Protein AF-C6V3Y5-F1 (afdb_monomer)

Structure (mmCIF, N/CA/C/O backbone):
data_AF-C6V3Y5-F1
#
_entry.id   AF-C6V3Y5-F1
#
loop_
_atom_site.group_PDB
_atom_site.id
_atom_site.type_symbol
_atom_site.label_atom_id
_atom_site.label_alt_id
_atom_site.label_comp_id
_atom_site.label_asym_id
_atom_site.label_entity_id
_atom_site.label_seq_id
_atom_site.pdbx_PDB_ins_code
_atom_site.Cartn_x
_atom_site.Cartn_y
_atom_site.Cartn_z
_atom_site.occupancy
_atom_site.B_iso_or_equiv
_atom_site.auth_seq_id
_atom_site.auth_comp_id
_atom_site.auth_asym_id
_atom_site.auth_atom_id
_atom_site.pdbx_PDB_model_num
ATOM 1 N N . MET A 1 1 ? 39.446 36.672 -35.202 1.00 56.56 1 MET A N 1
ATOM 2 C CA . MET A 1 1 ? 38.962 35.597 -34.307 1.00 56.56 1 MET A CA 1
ATOM 3 C C . MET A 1 1 ? 38.637 36.099 -32.894 1.00 56.56 1 MET A C 1
ATOM 5 O O . MET A 1 1 ? 37.910 35.413 -32.198 1.00 56.56 1 MET A O 1
ATOM 9 N N . GLU A 1 2 ? 39.070 37.302 -32.491 1.00 57.25 2 GLU A N 1
ATOM 10 C CA . GLU A 1 2 ? 38.845 37.851 -31.134 1.00 57.25 2 GLU A CA 1
ATOM 11 C C . GLU A 1 2 ? 37.428 38.398 -30.858 1.00 57.25 2 GLU A C 1
ATOM 13 O O . GLU A 1 2 ? 37.015 38.517 -29.707 1.00 57.25 2 GLU A O 1
ATOM 18 N N . THR A 1 3 ? 36.652 38.749 -31.887 1.00 61.47 3 THR A N 1
ATOM 19 C CA . THR A 1 3 ? 35.341 39.402 -31.704 1.00 61.47 3 THR A CA 1
ATOM 20 C C . THR A 1 3 ? 34.250 38.441 -31.228 1.00 61.47 3 THR A C 1
ATOM 22 O O . THR A 1 3 ? 33.348 38.849 -30.502 1.00 61.47 3 THR A O 1
ATOM 25 N N . ASN A 1 4 ? 34.347 37.158 -31.587 1.00 68.00 4 ASN A N 1
ATOM 26 C CA . ASN A 1 4 ? 33.335 36.156 -31.243 1.00 68.00 4 ASN A CA 1
ATOM 27 C C . ASN A 1 4 ? 33.435 35.720 -29.774 1.00 68.00 4 ASN A C 1
ATOM 29 O O . ASN A 1 4 ? 32.418 35.466 -29.137 1.00 68.00 4 ASN A O 1
ATOM 33 N N . GLU A 1 5 ? 34.639 35.704 -29.203 1.00 73.44 5 GLU A N 1
ATOM 34 C CA . GLU A 1 5 ? 34.879 35.271 -27.821 1.00 73.44 5 GLU A CA 1
ATOM 35 C C . GLU A 1 5 ? 34.266 36.238 -26.794 1.00 73.44 5 GLU A C 1
ATOM 37 O O . GLU A 1 5 ? 33.625 35.819 -25.829 1.00 73.44 5 GLU A O 1
ATOM 42 N N . LYS A 1 6 ? 34.337 37.549 -27.063 1.00 77.50 6 LYS A N 1
ATOM 43 C CA . LYS A 1 6 ? 33.715 38.582 -26.215 1.00 77.50 6 LYS A CA 1
ATOM 44 C C . LYS A 1 6 ? 32.185 38.486 -26.193 1.00 77.50 6 LYS A C 1
ATOM 46 O O . LYS A 1 6 ? 31.574 38.762 -25.163 1.00 77.50 6 LYS A O 1
ATOM 51 N N . ILE A 1 7 ? 31.569 38.060 -27.300 1.00 80.38 7 ILE A N 1
ATOM 52 C CA . ILE A 1 7 ? 30.111 37.893 -27.407 1.00 80.38 7 ILE A CA 1
ATOM 53 C C . ILE A 1 7 ? 29.642 36.697 -26.570 1.00 80.38 7 ILE A C 1
ATOM 55 O O . ILE A 1 7 ? 28.658 36.817 -25.840 1.00 80.38 7 ILE A O 1
ATOM 59 N N . PHE A 1 8 ? 30.364 35.572 -26.604 1.00 82.56 8 PHE A N 1
ATOM 60 C CA . PHE A 1 8 ? 30.023 34.395 -25.795 1.00 82.56 8 PHE A CA 1
ATOM 61 C C . PHE A 1 8 ? 30.132 34.663 -24.291 1.00 82.56 8 PHE A C 1
ATOM 63 O O . PHE A 1 8 ? 29.243 34.270 -23.534 1.00 82.56 8 PHE A O 1
ATOM 70 N N . ILE A 1 9 ? 31.172 35.382 -23.858 1.00 84.94 9 ILE A N 1
ATOM 71 C CA . ILE A 1 9 ? 31.340 35.753 -22.447 1.00 84.94 9 ILE A CA 1
ATOM 72 C C . ILE A 1 9 ? 30.203 36.680 -21.997 1.00 84.94 9 ILE A C 1
ATOM 74 O O . ILE A 1 9 ? 29.598 36.445 -20.951 1.00 84.94 9 ILE A O 1
ATOM 78 N N . ALA A 1 10 ? 29.853 37.687 -22.805 1.00 86.88 10 ALA A N 1
ATOM 79 C CA . ALA A 1 10 ? 28.746 38.588 -22.494 1.00 86.88 10 ALA A CA 1
ATOM 80 C C . ALA A 1 10 ? 27.409 37.836 -22.365 1.00 86.88 10 ALA A C 1
ATOM 82 O O . ALA A 1 10 ? 26.660 38.065 -21.415 1.00 86.88 10 ALA A O 1
ATOM 83 N N . PHE A 1 11 ? 27.133 36.888 -23.266 1.00 90.62 11 PHE A N 1
ATOM 84 C CA . PHE A 1 11 ? 25.906 36.091 -23.224 1.00 90.62 11 PHE A CA 1
ATOM 85 C C . PHE A 1 11 ? 25.852 35.165 -22.000 1.00 90.62 11 PHE A C 1
ATOM 87 O O . PHE A 1 11 ? 24.808 35.045 -21.357 1.00 90.62 11 PHE A O 1
ATOM 94 N N . GLY A 1 12 ? 26.987 34.560 -21.632 1.00 91.50 12 GLY A N 1
ATOM 95 C CA . GLY A 1 12 ? 27.102 33.720 -20.439 1.00 91.50 12 GLY A CA 1
ATOM 96 C C . GLY A 1 12 ? 26.833 34.489 -19.144 1.00 91.50 12 GLY A C 1
ATOM 97 O O . GLY A 1 12 ? 26.084 34.015 -18.291 1.00 91.50 12 GLY A O 1
ATOM 98 N N . VAL A 1 13 ? 27.373 35.706 -19.021 1.00 94.06 13 VAL A N 1
ATOM 99 C CA . VAL A 1 13 ? 27.140 36.570 -17.851 1.00 94.06 13 VAL A CA 1
ATOM 100 C C . VAL A 1 13 ? 25.669 36.981 -17.752 1.00 94.06 13 VAL A C 1
ATOM 102 O O . VAL A 1 13 ? 25.087 36.906 -16.671 1.00 94.06 13 VAL A O 1
ATOM 105 N N . VAL A 1 14 ? 25.036 37.357 -18.867 1.00 95.06 14 VAL A N 1
ATOM 106 C CA . VAL A 1 14 ? 23.610 37.729 -18.883 1.00 95.06 14 VAL A CA 1
ATOM 107 C C . VAL A 1 14 ? 22.721 36.547 -18.491 1.00 95.06 14 VAL A C 1
ATOM 109 O O . VAL A 1 14 ? 21.823 36.704 -17.662 1.00 95.06 14 VAL A O 1
ATOM 112 N N . LEU A 1 15 ? 22.990 35.352 -19.027 1.00 95.38 15 LEU A N 1
ATOM 113 C CA . LEU A 1 15 ? 22.240 34.144 -18.681 1.00 95.38 15 LEU A CA 1
ATOM 114 C C . LEU A 1 15 ? 22.401 33.782 -17.198 1.00 95.38 15 LEU A C 1
ATOM 116 O O . LEU A 1 15 ? 21.419 33.456 -16.531 1.00 95.38 15 LEU A O 1
ATOM 120 N N . PHE A 1 16 ? 23.618 33.889 -16.661 1.00 95.00 16 PHE A N 1
ATOM 121 C CA . PHE A 1 16 ? 23.884 33.637 -15.247 1.00 95.00 16 PHE A CA 1
ATOM 122 C C . PHE A 1 16 ? 23.122 34.611 -14.338 1.00 95.00 16 PHE A C 1
ATOM 124 O O . PHE A 1 16 ? 22.471 34.184 -13.383 1.00 95.00 16 PHE A O 1
ATOM 131 N N . LEU A 1 17 ? 23.122 35.908 -14.661 1.00 96.38 17 LEU A N 1
ATOM 132 C CA . LEU A 1 17 ? 22.372 36.916 -13.904 1.00 96.38 17 LEU A CA 1
ATOM 133 C C . LEU A 1 17 ? 20.856 36.666 -13.946 1.00 96.38 17 LEU A C 1
ATOM 135 O O . LEU A 1 17 ? 20.186 36.816 -12.923 1.00 96.38 17 LEU A O 1
ATOM 139 N N . LEU A 1 18 ? 20.319 36.225 -15.089 1.00 95.94 18 LEU A N 1
ATOM 140 C CA . LEU A 1 18 ? 18.914 35.823 -15.221 1.00 95.94 18 LEU A CA 1
ATOM 141 C C . LEU A 1 18 ? 18.564 34.631 -14.322 1.00 95.94 18 LEU A C 1
ATOM 143 O O . LEU A 1 18 ? 17.529 34.652 -13.655 1.00 95.94 18 LEU A O 1
ATOM 147 N N . LEU A 1 19 ? 19.430 33.616 -14.256 1.00 94.94 19 LEU A N 1
ATOM 148 C CA . LEU A 1 19 ? 19.225 32.453 -13.387 1.00 94.94 19 LEU A CA 1
ATOM 149 C C . LEU A 1 19 ? 19.267 32.831 -11.901 1.00 94.94 19 LEU A C 1
ATOM 151 O O . LEU A 1 19 ? 18.430 32.364 -11.128 1.00 94.94 19 LEU A O 1
ATOM 155 N N . VAL A 1 20 ? 20.182 33.719 -11.502 1.00 95.50 20 VAL A N 1
ATOM 156 C CA . VAL A 1 20 ? 20.253 34.232 -10.123 1.00 95.50 20 VAL A CA 1
ATOM 157 C C . VAL A 1 20 ? 18.997 35.034 -9.770 1.00 95.50 20 VAL A C 1
ATOM 159 O O . VAL A 1 20 ? 18.424 34.839 -8.696 1.00 95.50 20 VAL A O 1
ATOM 162 N N . ALA A 1 21 ? 18.518 35.890 -10.678 1.00 94.75 21 ALA A N 1
ATOM 163 C CA . ALA A 1 21 ? 17.283 36.645 -10.479 1.00 94.75 21 ALA A CA 1
ATOM 164 C C . ALA A 1 21 ? 16.058 35.721 -10.350 1.00 94.75 21 ALA A C 1
ATOM 166 O O . ALA A 1 21 ? 15.226 35.919 -9.461 1.00 94.75 21 ALA A O 1
ATOM 167 N N . LEU A 1 22 ? 15.975 34.674 -11.180 1.00 94.81 22 LEU A N 1
ATOM 168 C CA . LEU A 1 22 ? 14.915 33.668 -11.110 1.00 94.81 22 LEU A CA 1
ATOM 169 C C . LEU A 1 22 ? 14.952 32.901 -9.780 1.00 94.81 22 LEU A C 1
ATOM 171 O O . LEU A 1 22 ? 13.917 32.746 -9.132 1.00 94.81 22 LEU A O 1
ATOM 175 N N . ALA A 1 23 ? 16.136 32.476 -9.333 1.00 92.38 23 ALA A N 1
ATOM 176 C CA . ALA A 1 23 ? 16.306 31.796 -8.051 1.00 92.38 23 ALA A CA 1
ATOM 177 C C . ALA A 1 23 ? 15.882 32.688 -6.871 1.00 92.38 23 ALA A C 1
ATOM 179 O O . ALA A 1 23 ? 15.167 32.236 -5.976 1.00 92.38 23 ALA A O 1
ATOM 180 N N . ALA A 1 24 ? 16.245 33.975 -6.894 1.00 94.38 24 ALA A N 1
ATOM 181 C CA . ALA A 1 24 ? 15.828 34.940 -5.879 1.00 94.38 24 ALA A CA 1
ATOM 182 C C . ALA A 1 24 ? 14.304 35.171 -5.874 1.00 94.38 24 ALA A C 1
ATOM 184 O O . ALA A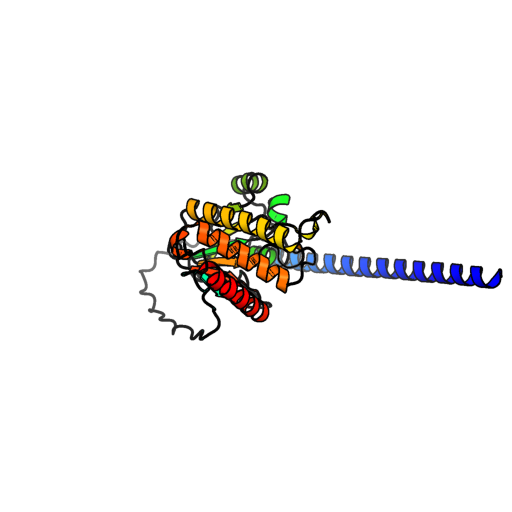 1 24 ? 13.697 35.287 -4.805 1.00 94.38 24 ALA A O 1
ATOM 185 N N . ALA A 1 25 ? 13.669 35.204 -7.051 1.00 93.12 25 ALA A N 1
ATOM 186 C CA . ALA A 1 25 ? 12.218 35.322 -7.178 1.00 93.12 25 ALA A CA 1
ATOM 187 C C . ALA A 1 25 ? 11.492 34.081 -6.631 1.00 93.12 25 ALA A C 1
ATOM 189 O O . ALA A 1 25 ? 10.549 34.217 -5.848 1.00 93.12 25 ALA A O 1
ATOM 190 N N . LEU A 1 26 ? 11.968 32.878 -6.968 1.00 91.56 26 LEU A N 1
ATOM 191 C CA . LEU A 1 26 ? 11.432 31.619 -6.443 1.00 91.56 26 LEU A CA 1
ATOM 192 C C . LEU A 1 26 ? 11.598 31.528 -4.923 1.00 91.56 26 LEU A C 1
ATOM 194 O O . LEU A 1 26 ? 10.649 31.179 -4.224 1.00 91.56 26 LEU A O 1
ATOM 198 N N . TYR A 1 27 ? 12.757 31.926 -4.394 1.00 93.62 27 TYR A N 1
ATOM 199 C CA . TYR A 1 27 ? 12.987 31.990 -2.951 1.00 93.62 27 TYR A CA 1
ATOM 200 C C . TYR A 1 27 ? 12.002 32.939 -2.252 1.00 93.62 27 TYR A C 1
ATOM 202 O O . TYR A 1 27 ? 11.414 32.577 -1.230 1.00 93.62 27 TYR A O 1
ATOM 210 N N . LYS A 1 28 ? 11.753 34.130 -2.818 1.00 90.56 28 LYS A N 1
ATOM 211 C CA . LYS A 1 28 ? 10.739 35.059 -2.291 1.00 90.56 28 LYS A CA 1
ATOM 212 C C . LYS A 1 28 ? 9.332 34.458 -2.321 1.00 90.56 28 LYS A C 1
ATOM 214 O O . LYS A 1 28 ? 8.620 34.584 -1.328 1.00 90.56 28 LYS A O 1
ATOM 219 N N . LEU A 1 29 ? 8.940 33.787 -3.405 1.00 89.25 29 LEU A N 1
ATOM 220 C CA . LEU A 1 29 ? 7.628 33.136 -3.509 1.00 89.25 29 LEU A CA 1
ATOM 221 C C . LEU A 1 29 ? 7.458 32.014 -2.476 1.00 89.25 29 LEU A C 1
ATOM 223 O O . LEU A 1 29 ? 6.419 31.944 -1.818 1.00 89.25 29 LEU A O 1
ATOM 227 N N . CYS A 1 30 ? 8.484 31.184 -2.276 1.00 89.75 30 CYS A N 1
ATOM 228 C CA . CYS A 1 30 ? 8.481 30.153 -1.238 1.00 89.75 30 CYS A CA 1
ATOM 229 C C . CYS A 1 30 ? 8.379 30.761 0.168 1.00 89.75 30 CYS A C 1
ATOM 231 O O . CYS A 1 30 ? 7.599 30.280 0.987 1.00 89.75 30 CYS A O 1
ATOM 233 N N . LYS A 1 31 ? 9.099 31.859 0.436 1.00 90.62 31 LYS A N 1
ATOM 234 C CA . LYS A 1 31 ? 9.037 32.565 1.725 1.00 90.62 31 LYS A CA 1
ATOM 235 C C . LYS A 1 31 ? 7.654 33.168 1.996 1.00 90.62 31 LYS A C 1
ATOM 237 O O . LYS A 1 31 ? 7.176 33.084 3.122 1.00 90.62 31 LYS A O 1
ATOM 242 N N . ILE A 1 32 ? 7.003 33.745 0.983 1.00 89.75 32 ILE A N 1
ATOM 243 C CA . ILE A 1 32 ? 5.638 34.285 1.109 1.00 89.75 32 ILE A CA 1
ATOM 244 C C . ILE A 1 32 ? 4.640 33.158 1.403 1.00 89.75 32 ILE A C 1
ATOM 246 O O . ILE A 1 32 ? 3.807 33.307 2.292 1.00 89.75 32 ILE A O 1
ATOM 250 N N . ARG A 1 33 ? 4.753 32.010 0.720 1.00 84.38 33 ARG A N 1
ATOM 251 C CA . ARG A 1 33 ? 3.889 30.847 0.990 1.00 84.38 33 ARG A CA 1
ATOM 252 C C . ARG A 1 33 ? 4.055 30.307 2.409 1.00 84.38 33 ARG A C 1
ATOM 254 O O . ARG A 1 33 ? 3.052 30.071 3.070 1.00 84.38 33 ARG A O 1
ATOM 261 N N . ALA A 1 34 ? 5.291 30.189 2.891 1.00 80.81 34 ALA A N 1
ATOM 262 C CA . ALA A 1 34 ? 5.560 29.730 4.253 1.00 80.81 34 ALA A CA 1
ATOM 263 C C . ALA A 1 34 ? 4.987 30.677 5.327 1.00 80.81 34 ALA A C 1
ATOM 265 O O . ALA A 1 34 ? 4.564 30.224 6.387 1.00 80.81 34 ALA A O 1
ATOM 266 N N . LEU A 1 35 ? 4.948 31.989 5.061 1.00 83.19 35 LEU A N 1
ATOM 267 C CA . LEU A 1 35 ? 4.338 32.966 5.969 1.00 83.19 35 LEU A CA 1
ATOM 268 C C . LEU A 1 35 ? 2.804 32.893 5.959 1.00 83.19 35 LEU A C 1
ATOM 270 O O . LEU A 1 35 ? 2.203 32.900 7.029 1.00 83.19 35 LEU A O 1
ATOM 274 N N . ALA A 1 36 ? 2.181 32.746 4.786 1.00 79.25 36 ALA A N 1
ATOM 275 C CA . ALA A 1 36 ? 0.727 32.596 4.671 1.00 79.25 36 ALA A CA 1
ATOM 276 C C . ALA A 1 36 ? 0.211 31.308 5.345 1.00 79.25 36 ALA A C 1
ATOM 278 O O . ALA A 1 36 ? -0.858 31.299 5.951 1.00 79.25 36 ALA A O 1
ATOM 279 N N . GLU A 1 37 ? 0.983 30.221 5.275 1.00 76.56 37 GLU A N 1
ATOM 280 C CA . GLU A 1 37 ? 0.654 28.958 5.945 1.00 76.56 37 GLU A CA 1
ATOM 281 C C . GLU A 1 37 ? 0.752 29.076 7.476 1.00 76.56 37 GLU A C 1
ATOM 283 O O . GLU A 1 37 ? -0.065 28.502 8.196 1.00 76.56 37 GLU A O 1
ATOM 288 N N . LYS A 1 38 ? 1.687 29.893 7.980 1.00 76.19 38 LYS A N 1
ATOM 289 C CA . LYS A 1 38 ? 1.819 30.173 9.415 1.00 76.19 38 LYS A CA 1
ATOM 290 C C . LYS A 1 38 ? 0.652 31.007 9.962 1.00 76.19 38 LYS A C 1
ATOM 292 O O . LYS A 1 38 ? 0.144 30.687 11.031 1.00 76.19 38 LYS A O 1
ATOM 297 N N . GLU A 1 39 ? 0.189 32.021 9.227 1.00 75.06 39 GLU A N 1
ATOM 298 C CA . GLU A 1 39 ? -0.969 32.840 9.635 1.00 75.06 39 GLU A CA 1
ATOM 299 C C . GLU A 1 39 ? -2.280 32.034 9.681 1.00 75.06 39 GLU A C 1
ATOM 301 O O . GLU A 1 39 ? -3.088 32.218 10.592 1.00 75.06 39 GLU A O 1
ATOM 306 N N . LEU A 1 40 ? -2.472 31.091 8.750 1.00 68.12 40 LEU A N 1
ATOM 307 C CA . LEU A 1 40 ? -3.608 30.160 8.777 1.00 68.12 40 LEU A CA 1
ATOM 308 C C . LEU A 1 40 ? -3.566 29.220 9.992 1.00 68.12 40 LEU A C 1
ATOM 310 O O . LEU A 1 40 ? -4.613 28.914 10.569 1.00 68.12 40 LEU A O 1
ATOM 314 N N . LEU A 1 41 ? -2.372 28.780 10.402 1.00 61.81 41 LEU A N 1
ATOM 315 C CA . LEU A 1 41 ? -2.211 27.948 11.594 1.00 61.81 41 LEU A CA 1
ATOM 316 C C . LEU A 1 41 ? -2.546 28.725 12.874 1.00 61.81 41 LEU A C 1
ATOM 318 O O . LEU A 1 41 ? -3.313 28.223 13.696 1.00 61.81 41 LEU A O 1
ATOM 322 N N . ASP A 1 42 ? -2.051 29.956 13.016 1.00 61.84 42 ASP A N 1
ATOM 323 C CA . ASP A 1 42 ? -2.297 30.781 14.206 1.00 61.84 42 ASP A CA 1
ATOM 324 C C . ASP A 1 42 ? -3.790 31.153 14.355 1.00 61.84 42 ASP A C 1
ATOM 326 O O . ASP A 1 42 ? -4.322 31.119 15.467 1.00 61.84 42 ASP A O 1
ATOM 330 N N . GLN A 1 43 ? -4.520 31.379 13.251 1.00 56.44 43 GLN A N 1
ATOM 331 C CA . GLN A 1 43 ? -5.980 31.575 13.295 1.00 56.44 43 GLN A CA 1
ATOM 332 C C . GLN A 1 43 ? -6.748 30.316 13.730 1.00 56.44 43 GLN A C 1
ATOM 334 O O . GLN A 1 43 ? -7.745 30.417 14.445 1.00 56.44 43 GLN A O 1
ATOM 339 N N . SER A 1 44 ? -6.286 29.120 13.350 1.00 52.59 44 SER A N 1
ATOM 340 C CA . SER A 1 44 ? -6.936 27.860 13.743 1.00 52.59 44 SER A CA 1
ATOM 341 C C . SER A 1 44 ? -6.749 27.513 15.228 1.00 52.59 44 SER A C 1
ATOM 343 O O . SER A 1 44 ? -7.624 26.896 15.835 1.00 52.59 44 SER A O 1
ATOM 345 N N . VAL A 1 45 ? -5.647 27.965 15.839 1.00 49.78 45 VAL A N 1
ATOM 346 C CA . VAL A 1 45 ? -5.342 27.744 17.263 1.00 49.78 45 VAL A CA 1
ATOM 347 C C . VAL A 1 45 ? -6.165 28.665 18.171 1.00 49.78 45 VAL A C 1
ATOM 349 O O . VAL A 1 45 ? -6.475 28.294 19.303 1.00 49.78 45 VAL A O 1
ATOM 352 N N . GLN A 1 46 ? -6.576 29.838 17.683 1.00 43.91 46 GLN A N 1
ATOM 353 C CA . GLN A 1 46 ? -7.339 30.803 18.478 1.00 43.91 46 GLN A CA 1
ATOM 354 C C . GLN A 1 46 ? -8.841 30.471 18.557 1.00 43.91 46 GLN A C 1
ATOM 356 O O . GLN A 1 46 ? -9.468 30.748 19.573 1.00 43.91 46 GLN A O 1
ATOM 361 N N . VAL A 1 47 ? -9.405 29.782 17.557 1.00 47.56 47 VAL A N 1
ATOM 362 C CA . VAL A 1 47 ? -10.818 29.336 17.563 1.00 47.56 47 VAL A CA 1
ATOM 363 C C . VAL A 1 47 ? -11.050 28.119 18.478 1.00 47.56 47 VAL A C 1
ATOM 365 O O . VAL A 1 47 ? -12.169 27.872 18.913 1.00 47.56 47 VAL A O 1
ATOM 368 N N . GLY A 1 48 ? -9.998 27.373 18.831 1.00 42.84 48 GLY A N 1
ATOM 369 C CA . GLY A 1 48 ? -10.094 26.186 19.691 1.00 42.84 48 GLY A CA 1
ATOM 370 C C . GLY A 1 48 ? -9.971 26.438 21.199 1.00 42.84 48 GLY A C 1
ATOM 371 O O . GLY A 1 48 ? -10.007 25.473 21.959 1.00 42.84 48 GLY A O 1
ATOM 372 N N . ARG A 1 49 ? -9.775 27.688 21.648 1.00 39.81 49 ARG A N 1
ATOM 373 C CA . ARG A 1 49 ? -9.413 27.991 23.049 1.00 39.81 49 ARG A CA 1
ATOM 374 C C . ARG A 1 49 ? -10.539 28.582 23.911 1.00 39.81 49 ARG A C 1
ATOM 376 O O . ARG A 1 49 ? -10.368 28.621 25.123 1.00 39.81 49 ARG A O 1
ATOM 383 N N . ASP A 1 50 ? -11.689 28.918 23.322 1.00 40.31 50 ASP A N 1
ATOM 384 C CA . ASP A 1 50 ? -12.836 29.520 24.034 1.00 40.31 50 ASP A CA 1
ATOM 385 C C . ASP A 1 50 ? -14.017 28.553 24.278 1.00 40.31 50 ASP A C 1
ATOM 387 O O . ASP A 1 50 ? -15.103 28.974 24.668 1.00 40.31 50 ASP A O 1
ATOM 391 N N . GLN A 1 51 ? -13.835 27.241 24.093 1.00 45.25 51 GLN A N 1
ATOM 392 C CA . GLN A 1 51 ? -14.833 26.230 24.480 1.00 45.25 51 GLN A CA 1
ATOM 393 C C . GLN A 1 51 ? -14.193 25.101 25.286 1.00 45.25 51 GLN A C 1
ATOM 395 O O . GLN A 1 51 ? -14.042 23.971 24.824 1.00 45.25 51 GLN A O 1
ATOM 400 N N . ALA A 1 52 ? -13.806 25.423 26.515 1.00 44.06 52 ALA A N 1
ATOM 401 C CA . ALA A 1 52 ? -13.486 24.436 27.532 1.00 44.06 52 ALA A CA 1
ATOM 402 C C . ALA A 1 52 ? -13.962 24.948 28.894 1.00 44.06 52 ALA A C 1
ATOM 404 O O . ALA A 1 52 ? -13.162 25.437 29.678 1.00 44.06 52 ALA A O 1
ATOM 405 N N . ASP A 1 53 ? -15.268 24.859 29.139 1.00 42.88 53 ASP A N 1
ATOM 406 C CA . ASP A 1 53 ? -15.819 24.660 30.480 1.00 42.88 53 ASP A CA 1
ATOM 407 C C . ASP A 1 53 ? -17.284 24.220 30.372 1.00 42.88 53 ASP A C 1
ATOM 409 O O . ASP A 1 53 ? -18.130 24.963 29.893 1.00 42.88 53 ASP A O 1
ATOM 413 N N . GLU A 1 54 ? -17.533 22.958 30.731 1.00 38.28 54 GLU A N 1
ATOM 414 C CA . GLU A 1 54 ? -18.655 22.471 31.550 1.00 38.28 54 GLU A CA 1
ATOM 415 C C . GLU A 1 54 ? -18.762 20.948 31.395 1.00 38.28 54 GLU A C 1
ATOM 417 O O . GLU A 1 54 ? -19.253 20.400 30.405 1.00 38.28 54 GLU A O 1
ATOM 422 N N . ALA A 1 55 ? -18.278 20.237 32.413 1.00 42.56 55 ALA A N 1
ATOM 423 C CA . ALA A 1 55 ? -18.521 18.816 32.584 1.00 42.56 55 ALA A CA 1
ATOM 424 C C . ALA A 1 55 ? -19.968 18.608 33.056 1.00 42.56 55 ALA A C 1
ATOM 426 O O . ALA A 1 55 ? -20.246 18.566 34.252 1.00 42.56 55 ALA A O 1
ATOM 427 N N . VAL A 1 56 ? -20.893 18.461 32.108 1.00 39.03 56 VAL A N 1
ATOM 428 C CA . VAL A 1 56 ? -22.252 17.990 32.391 1.00 39.03 56 VAL A CA 1
ATOM 429 C C . VAL A 1 56 ? -22.238 16.461 32.414 1.00 39.03 56 VAL A C 1
ATOM 431 O O . VAL A 1 56 ? -22.063 15.806 31.385 1.00 39.03 56 VAL A O 1
ATOM 434 N N . GLN A 1 57 ? -22.417 15.880 33.603 1.00 39.78 57 GLN A N 1
ATOM 435 C CA . GLN A 1 57 ? -22.855 14.492 33.751 1.00 39.78 57 GLN A CA 1
ATOM 436 C C . GLN A 1 57 ? -24.242 14.364 33.115 1.00 39.78 57 GLN A C 1
ATOM 438 O O . GLN A 1 57 ? -25.220 14.895 33.634 1.00 39.78 57 GLN A O 1
ATOM 443 N N . VAL A 1 58 ? -24.315 13.683 31.973 1.00 37.25 58 VAL A N 1
ATOM 444 C CA . VAL A 1 58 ? -25.580 13.333 31.324 1.00 37.25 58 VAL A CA 1
ATOM 445 C C . VAL A 1 58 ? -25.961 11.926 31.761 1.00 37.25 58 VAL A C 1
ATOM 447 O O . VAL A 1 58 ? -25.228 10.967 31.510 1.00 37.25 58 VAL A O 1
ATOM 450 N N . ASP A 1 59 ? -27.113 11.832 32.422 1.00 35.12 59 ASP A N 1
ATOM 451 C CA . ASP A 1 59 ? -27.774 10.583 32.774 1.00 35.12 59 ASP A CA 1
ATOM 452 C C . ASP A 1 59 ? -27.922 9.660 31.557 1.00 35.12 59 ASP A C 1
ATOM 454 O O . ASP A 1 59 ? -28.266 10.078 30.447 1.00 35.12 59 ASP A O 1
ATOM 458 N N . LEU A 1 60 ? -27.665 8.371 31.785 1.00 39.44 60 LEU A N 1
ATOM 459 C CA . LEU A 1 60 ? -27.812 7.303 30.802 1.00 39.44 60 LEU A CA 1
ATOM 460 C C . LEU A 1 60 ? -29.266 7.232 30.313 1.00 39.44 60 LEU A C 1
ATOM 462 O O . LEU A 1 60 ? -30.131 6.649 30.966 1.00 39.44 60 LEU A O 1
ATOM 466 N N . LEU A 1 61 ? -29.520 7.797 29.132 1.00 40.34 61 LEU A N 1
ATOM 467 C CA . LEU A 1 61 ? -30.777 7.612 28.415 1.00 40.34 61 LEU A CA 1
ATOM 468 C C . LEU A 1 61 ? -31.010 6.117 28.111 1.00 40.34 61 LEU A C 1
ATOM 470 O O . LEU A 1 61 ? -30.052 5.380 27.837 1.00 40.34 61 LEU A O 1
ATOM 474 N N . PRO A 1 62 ? -32.273 5.648 28.118 1.00 45.97 62 PRO A N 1
ATOM 475 C CA . PRO A 1 62 ? -32.603 4.260 27.816 1.00 45.97 62 PRO A CA 1
ATOM 476 C C . PRO A 1 62 ? -32.129 3.898 26.408 1.00 45.97 62 PRO A C 1
ATOM 478 O O . PRO A 1 62 ? -32.153 4.747 25.517 1.00 45.97 62 PRO A O 1
ATOM 481 N N . LYS A 1 63 ? -31.747 2.629 26.198 1.00 48.22 63 LYS A N 1
ATOM 482 C CA . LYS A 1 63 ? -31.419 2.059 24.880 1.00 48.22 63 LYS A CA 1
ATOM 483 C C . LYS A 1 63 ? -32.536 2.368 23.878 1.00 48.22 63 LYS A C 1
ATOM 485 O O . LYS A 1 63 ? -33.493 1.607 23.754 1.00 48.22 63 LYS A O 1
ATOM 490 N N . ALA A 1 64 ? -32.394 3.470 23.151 1.00 43.16 64 ALA A N 1
ATOM 491 C CA . ALA A 1 64 ? -33.192 3.742 21.978 1.00 43.16 64 ALA A CA 1
A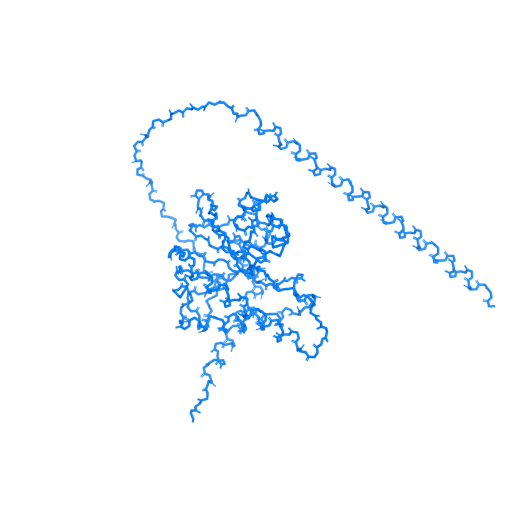TOM 492 C C . ALA A 1 64 ? -32.887 2.621 20.982 1.00 43.16 64 ALA A C 1
ATOM 494 O O . ALA A 1 64 ? -31.731 2.385 20.622 1.00 43.16 64 ALA A O 1
ATOM 495 N N . GLN A 1 65 ? -33.924 1.887 20.588 1.00 47.53 65 GLN A N 1
ATOM 496 C CA . GLN A 1 65 ? -33.865 1.028 19.418 1.00 47.53 65 GLN A CA 1
ATOM 497 C C . GLN A 1 65 ? -33.517 1.937 18.243 1.00 47.53 65 GLN A C 1
ATOM 499 O O . GLN A 1 65 ? -34.344 2.720 17.782 1.00 47.53 65 GLN A O 1
ATOM 504 N N . PHE A 1 66 ? -32.253 1.895 17.825 1.00 40.88 66 PHE A N 1
ATOM 505 C CA . PHE A 1 66 ? -31.815 2.589 16.629 1.00 40.88 66 PHE A CA 1
ATOM 506 C C . PHE A 1 66 ? -32.703 2.116 15.474 1.00 40.88 66 PHE A C 1
ATOM 508 O O . PHE A 1 66 ? -32.876 0.901 15.320 1.00 40.88 66 PHE A O 1
ATOM 515 N N . PRO A 1 67 ? -33.285 3.027 14.673 1.00 38.16 67 PRO A N 1
ATOM 516 C CA . PRO A 1 67 ? -33.994 2.616 13.476 1.00 38.16 67 PRO A CA 1
ATOM 517 C C . PRO A 1 67 ? -33.037 1.769 12.644 1.00 38.16 67 PRO A C 1
ATOM 519 O O . PRO A 1 67 ? -31.876 2.136 12.439 1.00 38.16 67 PRO A O 1
ATOM 522 N N . HIS A 1 68 ? -33.513 0.599 12.228 1.00 38.34 68 HIS A N 1
ATOM 523 C CA . HIS A 1 68 ? -32.761 -0.332 11.406 1.00 38.34 68 HIS A CA 1
ATOM 524 C C . HIS A 1 68 ? -32.527 0.350 10.051 1.00 38.34 68 HIS A C 1
ATOM 526 O O . HIS A 1 68 ? -33.348 0.266 9.144 1.00 38.34 68 HIS A O 1
ATOM 532 N N . PHE A 1 69 ? -31.433 1.102 9.937 1.00 38.38 69 PHE A N 1
ATOM 533 C CA . PHE A 1 69 ? -30.984 1.687 8.682 1.00 38.38 69 PHE A CA 1
ATOM 534 C C . PHE A 1 69 ? -30.481 0.527 7.817 1.00 38.38 69 PHE A C 1
ATOM 536 O O . PHE A 1 69 ? -29.301 0.178 7.829 1.00 38.38 69 PHE A O 1
ATOM 543 N N . GLN A 1 70 ? -31.394 -0.130 7.102 1.00 39.28 70 GLN A N 1
ATOM 544 C CA . GLN A 1 70 ? -31.019 -0.883 5.916 1.00 39.28 70 GLN A CA 1
ATOM 545 C C . GLN A 1 70 ? -30.642 0.156 4.870 1.00 39.28 70 GLN A C 1
ATOM 547 O O . GLN A 1 70 ? -31.490 0.696 4.168 1.00 39.28 70 GLN A O 1
ATOM 552 N N . LEU A 1 71 ? -29.349 0.478 4.821 1.00 38.25 71 LEU A N 1
ATOM 553 C CA . LEU A 1 71 ? -28.766 1.045 3.619 1.00 38.25 71 LEU A CA 1
ATOM 554 C C . LEU A 1 71 ? -29.150 0.098 2.484 1.00 38.25 71 LEU A C 1
ATOM 556 O O . LEU A 1 71 ? -28.769 -1.077 2.508 1.00 38.25 71 LEU A O 1
ATOM 560 N N . GLU A 1 72 ? -29.929 0.599 1.525 1.00 39.59 72 GLU A N 1
ATOM 561 C CA . GLU A 1 72 ? -30.003 -0.011 0.205 1.00 39.59 72 GLU A CA 1
ATOM 562 C C . GLU A 1 72 ? -28.568 -0.362 -0.182 1.00 39.59 72 GLU A C 1
ATOM 564 O O . GLU A 1 72 ? -27.674 0.488 -0.090 1.00 39.59 72 GLU A O 1
ATOM 569 N N . LYS A 1 73 ? -28.323 -1.645 -0.486 1.00 37.28 73 LYS A N 1
ATOM 570 C CA . LYS A 1 73 ? -27.007 -2.107 -0.929 1.00 37.28 73 LYS A CA 1
ATOM 571 C C . LYS A 1 73 ? -26.538 -1.101 -1.977 1.00 37.28 73 LYS A C 1
ATOM 573 O O . LYS A 1 73 ? -27.245 -0.962 -2.976 1.00 37.28 73 LYS A O 1
ATOM 578 N N . PRO A 1 74 ? -25.415 -0.390 -1.779 1.00 36.94 74 PRO A N 1
ATOM 579 C CA . PRO A 1 74 ? -24.926 0.479 -2.827 1.00 36.94 74 PRO A CA 1
ATOM 580 C C . PRO A 1 74 ? -24.728 -0.415 -4.050 1.00 36.94 74 PRO A C 1
ATOM 582 O O . PRO A 1 74 ? -23.942 -1.364 -3.998 1.00 36.94 74 PRO A O 1
ATOM 585 N N . GLN A 1 75 ? -25.495 -0.168 -5.113 1.00 37.53 75 GLN A N 1
ATOM 586 C CA . GLN A 1 75 ? -25.262 -0.747 -6.431 1.00 37.53 75 GLN A CA 1
ATOM 587 C C . GLN A 1 75 ? -23.918 -0.203 -6.934 1.00 37.53 75 GLN A C 1
ATOM 589 O O . GLN A 1 75 ? -23.846 0.717 -7.739 1.00 37.53 75 GLN A O 1
ATOM 594 N N . LEU A 1 76 ? -22.818 -0.742 -6.407 1.00 42.56 76 LEU A N 1
ATOM 595 C CA . LEU A 1 76 ? -21.477 -0.607 -6.962 1.00 42.56 76 LEU A CA 1
ATOM 596 C C . LEU A 1 76 ? -21.283 -1.759 -7.947 1.00 42.56 76 LEU A C 1
ATOM 598 O O . LEU A 1 76 ? -20.474 -2.662 -7.740 1.00 42.56 76 LEU A O 1
ATOM 602 N N . GLU A 1 77 ? -22.094 -1.764 -9.001 1.00 41.91 77 GLU A N 1
ATOM 603 C CA . GLU A 1 77 ? -21.966 -2.731 -10.082 1.00 41.91 77 GLU A CA 1
ATOM 604 C C . GLU A 1 77 ? -20.651 -2.455 -10.848 1.00 41.91 77 GLU A C 1
ATOM 606 O O . GLU A 1 77 ? -20.394 -1.343 -11.309 1.00 41.91 77 GLU A O 1
ATOM 611 N N . LEU A 1 78 ? -19.791 -3.480 -10.953 1.00 50.44 78 LEU A N 1
ATOM 612 C CA . LEU A 1 78 ? -18.661 -3.603 -11.900 1.00 50.44 78 LEU A CA 1
ATOM 613 C C . LEU A 1 78 ? -17.399 -2.731 -11.709 1.00 50.44 78 LEU A C 1
ATOM 615 O O . LEU A 1 78 ? -16.616 -2.593 -12.651 1.00 50.44 78 LEU A O 1
ATOM 619 N N . ARG A 1 79 ? -17.127 -2.171 -10.521 1.00 70.38 79 ARG A N 1
ATOM 620 C CA . ARG A 1 79 ? -15.847 -1.457 -10.283 1.00 70.38 79 ARG A CA 1
ATOM 621 C C . ARG A 1 79 ? -14.720 -2.311 -9.719 1.00 70.38 79 ARG A C 1
ATOM 623 O O . ARG A 1 79 ? -13.570 -2.017 -10.014 1.00 70.38 79 ARG A O 1
ATOM 630 N N . ASN A 1 80 ? -15.018 -3.352 -8.951 1.00 89.44 80 ASN A N 1
ATOM 631 C CA . ASN A 1 80 ? -13.993 -4.182 -8.316 1.00 89.44 80 ASN A CA 1
ATOM 632 C C . ASN A 1 80 ? -13.681 -5.396 -9.190 1.00 89.44 80 ASN A C 1
ATOM 634 O O . ASN A 1 80 ? -14.601 -6.051 -9.677 1.00 89.44 80 ASN A O 1
ATOM 638 N N . ILE A 1 81 ? -12.396 -5.702 -9.372 1.00 93.62 81 ILE A N 1
ATOM 639 C CA . ILE A 1 81 ? -11.956 -6.838 -10.189 1.00 93.62 81 ILE A CA 1
ATOM 640 C C . ILE A 1 81 ? -11.402 -7.916 -9.251 1.00 93.62 81 ILE A C 1
ATOM 642 O O . ILE A 1 81 ? -10.386 -7.664 -8.597 1.00 93.62 81 ILE A O 1
ATOM 646 N N . PRO A 1 82 ? -12.043 -9.093 -9.136 1.00 93.88 82 PRO A N 1
ATOM 647 C CA . PRO A 1 82 ? -11.476 -10.203 -8.380 1.00 93.88 82 PRO A CA 1
ATOM 648 C C . PRO A 1 82 ? -10.200 -10.705 -9.056 1.00 93.88 82 PRO A C 1
ATOM 650 O O . PRO A 1 82 ? -10.094 -10.704 -10.283 1.00 93.88 82 PRO A O 1
ATOM 653 N N . ILE A 1 83 ? -9.230 -11.151 -8.261 1.00 91.94 83 ILE A N 1
ATOM 654 C CA . ILE A 1 83 ? -7.968 -11.654 -8.805 1.00 91.94 83 ILE A CA 1
ATOM 655 C C . ILE A 1 83 ? -8.083 -13.152 -9.061 1.00 91.94 83 ILE A C 1
ATOM 657 O O . ILE A 1 83 ? -8.334 -13.942 -8.149 1.00 91.94 83 ILE A O 1
ATOM 661 N N . ALA A 1 84 ? -7.863 -13.554 -10.312 1.00 86.69 84 ALA A N 1
ATOM 662 C CA . ALA A 1 84 ? -7.880 -14.956 -10.698 1.00 86.69 84 ALA A CA 1
ATOM 663 C C . ALA A 1 84 ? -6.889 -15.775 -9.849 1.00 86.69 84 ALA A C 1
ATOM 665 O O . ALA A 1 84 ? -5.696 -15.477 -9.787 1.00 86.69 84 ALA A O 1
ATOM 666 N N . GLY A 1 85 ? -7.392 -16.825 -9.194 1.00 86.12 85 GLY A N 1
ATOM 667 C CA . GLY A 1 85 ? -6.588 -17.727 -8.366 1.00 86.12 85 GLY A CA 1
ATOM 668 C C . GLY A 1 85 ? -6.208 -17.199 -6.977 1.00 86.12 85 GLY A C 1
ATOM 669 O O . GLY A 1 85 ? -5.459 -17.889 -6.291 1.00 86.12 85 GLY A O 1
ATOM 670 N N . LEU A 1 86 ? -6.701 -16.025 -6.563 1.00 91.81 86 LEU A N 1
ATOM 671 C CA . LEU A 1 86 ? -6.512 -15.461 -5.221 1.00 91.81 86 LEU A CA 1
ATOM 672 C C . LEU A 1 86 ? -7.862 -15.005 -4.649 1.00 91.81 86 LEU A C 1
ATOM 674 O O . LEU A 1 86 ? -8.217 -13.826 -4.697 1.00 91.81 86 LEU A O 1
ATOM 678 N N . GLU A 1 87 ? -8.627 -15.952 -4.108 1.00 94.50 87 GLU A N 1
ATOM 679 C CA . GLU A 1 87 ? -9.918 -15.672 -3.476 1.00 94.50 87 GLU A CA 1
ATOM 680 C C . GLU A 1 87 ? -9.760 -14.742 -2.265 1.00 94.50 87 GLU A C 1
ATOM 682 O O . GLU A 1 87 ? -8.708 -14.688 -1.624 1.00 94.50 87 GLU A O 1
ATOM 687 N N . GLY A 1 88 ? -10.804 -13.969 -1.963 1.00 94.69 88 GLY A N 1
ATOM 688 C CA . GLY A 1 88 ? -10.767 -12.966 -0.894 1.00 94.69 88 GLY A CA 1
ATOM 689 C C . GLY A 1 88 ? -9.903 -11.735 -1.206 1.00 94.69 88 GLY A C 1
ATOM 690 O O . GLY A 1 88 ? -9.763 -10.868 -0.344 1.00 94.69 88 GLY A O 1
ATOM 691 N N . CYS A 1 89 ? -9.341 -11.634 -2.418 1.00 97.06 89 CYS A N 1
ATOM 692 C CA . CYS A 1 89 ? -8.567 -10.486 -2.884 1.00 97.06 89 CYS A CA 1
ATOM 693 C C . CYS A 1 89 ? -9.236 -9.799 -4.078 1.00 97.06 89 CYS A C 1
ATOM 695 O O . CYS A 1 89 ? -9.603 -10.454 -5.058 1.00 97.06 89 CYS A O 1
ATOM 697 N N . ILE A 1 90 ? -9.331 -8.473 -4.032 1.00 97.00 90 ILE A N 1
ATOM 698 C CA . ILE A 1 90 ? -9.891 -7.664 -5.117 1.00 97.00 90 ILE A CA 1
ATOM 699 C C . ILE A 1 90 ? -8.990 -6.474 -5.452 1.00 97.00 90 ILE A C 1
ATOM 701 O O . ILE A 1 90 ? -8.366 -5.871 -4.578 1.00 97.00 90 ILE A O 1
ATOM 705 N N . LEU A 1 91 ? -8.951 -6.108 -6.730 1.00 96.75 91 LEU A N 1
ATOM 706 C CA . LEU A 1 91 ? -8.385 -4.849 -7.204 1.00 96.75 91 LEU A CA 1
ATOM 707 C C . LEU A 1 91 ? -9.471 -3.779 -7.177 1.00 96.75 91 LEU A C 1
ATOM 709 O O . LEU A 1 91 ? -10.556 -3.990 -7.731 1.00 96.75 91 LEU A O 1
ATOM 713 N N . VAL A 1 92 ? -9.164 -2.621 -6.602 1.00 95.44 92 VAL A N 1
ATOM 714 C CA . VAL A 1 92 ? -10.104 -1.502 -6.480 1.00 95.44 92 VAL A CA 1
ATOM 715 C C . VAL A 1 92 ? -9.493 -0.224 -7.071 1.00 95.44 92 VAL A C 1
ATOM 717 O O . VAL A 1 92 ? -8.286 -0.007 -6.925 1.00 95.44 92 VAL A O 1
ATOM 720 N N . PRO A 1 93 ? -10.264 0.623 -7.781 1.00 93.56 93 PRO A N 1
ATOM 721 C CA . PRO A 1 93 ? -9.727 1.845 -8.380 1.00 93.56 93 PRO A CA 1
ATOM 722 C C . PRO A 1 93 ? -9.377 2.919 -7.337 1.00 93.56 93 PRO A C 1
ATOM 724 O O . PRO A 1 93 ? -8.621 3.841 -7.641 1.00 93.56 93 PRO A O 1
ATOM 727 N N . GLU A 1 94 ? -9.909 2.827 -6.122 1.00 93.69 94 GLU A N 1
ATOM 728 C CA . GLU A 1 94 ? -9.671 3.772 -5.038 1.00 93.69 94 GLU A CA 1
ATOM 729 C C . GLU A 1 94 ? -8.228 3.722 -4.499 1.00 93.69 94 GLU A C 1
ATOM 731 O O . GLU A 1 94 ? -7.471 2.770 -4.709 1.00 93.69 94 GLU A O 1
ATOM 736 N N . GLY A 1 95 ? -7.836 4.782 -3.788 1.00 92.88 95 GLY A N 1
ATOM 737 C CA . GLY A 1 95 ? -6.610 4.820 -2.989 1.00 92.88 95 GLY A CA 1
ATOM 738 C C . GLY A 1 95 ? -6.788 4.218 -1.590 1.00 92.88 95 GLY A C 1
ATOM 739 O O . GLY A 1 95 ? -7.867 3.745 -1.234 1.00 92.88 95 GLY A O 1
ATOM 740 N N . ILE A 1 96 ? -5.753 4.302 -0.739 1.00 92.88 96 ILE A N 1
ATOM 741 C CA . ILE A 1 96 ? -5.810 3.749 0.634 1.00 92.88 96 ILE A CA 1
ATOM 742 C C . ILE A 1 96 ? -6.935 4.327 1.499 1.00 92.88 96 ILE A C 1
ATOM 744 O O . ILE A 1 96 ? -7.384 3.672 2.435 1.00 92.88 96 ILE A O 1
ATOM 748 N N . LEU A 1 97 ? -7.421 5.527 1.176 1.00 93.81 97 LEU A N 1
ATOM 749 C CA . LEU A 1 97 ? -8.546 6.174 1.854 1.00 93.81 97 LEU A CA 1
ATOM 750 C C . LEU A 1 97 ? -9.921 5.623 1.425 1.00 93.81 97 LEU A C 1
ATOM 752 O O . LEU A 1 97 ? -10.947 6.077 1.925 1.00 93.81 97 LEU A O 1
ATOM 756 N N . GLY A 1 98 ? -9.969 4.656 0.504 1.00 90.44 98 GLY A N 1
ATOM 757 C CA . GLY A 1 98 ? -11.223 4.106 -0.017 1.00 90.44 98 GLY A CA 1
ATOM 758 C C . GLY A 1 98 ? -12.005 5.091 -0.889 1.00 90.44 98 GLY A C 1
ATOM 759 O O . GLY A 1 98 ? -13.215 4.949 -1.035 1.00 90.44 98 GLY A O 1
ATOM 760 N N . VAL A 1 99 ? -11.325 6.099 -1.439 1.00 89.88 99 VAL A N 1
ATOM 761 C CA . VAL A 1 99 ? -11.890 7.081 -2.371 1.00 89.88 99 VAL A CA 1
ATOM 762 C C . VAL A 1 99 ? -11.031 7.201 -3.625 1.00 89.88 99 VAL A C 1
ATOM 764 O O . VAL A 1 99 ? -9.841 6.867 -3.616 1.00 89.88 99 VAL A O 1
ATOM 767 N N . GLU A 1 100 ? -11.633 7.682 -4.710 1.00 86.38 100 GLU A N 1
ATOM 768 C CA . GLU A 1 100 ? -10.917 7.988 -5.948 1.00 86.38 100 GLU A CA 1
ATOM 769 C C . GLU A 1 100 ? -9.887 9.120 -5.755 1.00 86.38 100 GLU A C 1
ATOM 771 O O . GLU A 1 100 ? -10.056 9.980 -4.880 1.00 86.38 100 GLU A O 1
ATOM 776 N N . PRO A 1 101 ? -8.821 9.160 -6.580 1.00 78.88 101 PRO A N 1
ATOM 777 C CA . PRO A 1 101 ? -7.853 10.251 -6.557 1.00 78.88 101 PRO A CA 1
ATOM 778 C C . PRO A 1 101 ? -8.521 11.632 -6.660 1.00 78.88 101 PRO A C 1
ATOM 780 O O . PRO A 1 101 ? -9.315 11.886 -7.560 1.00 78.88 101 PRO A O 1
ATOM 783 N N . GLY A 1 102 ? -8.173 12.539 -5.742 1.00 78.69 102 GLY A N 1
ATOM 784 C CA . GLY A 1 102 ? -8.698 13.911 -5.697 1.00 78.69 102 GLY A CA 1
ATOM 785 C C . GLY A 1 102 ? -9.895 14.118 -4.762 1.00 78.69 102 GLY A C 1
ATOM 786 O O . GLY A 1 102 ? -10.188 15.259 -4.404 1.00 78.69 102 GLY A O 1
ATOM 787 N N . VAL A 1 103 ? -10.541 13.046 -4.296 1.00 84.81 103 VAL A N 1
ATOM 788 C CA . VAL A 1 103 ? -11.601 13.129 -3.281 1.00 84.81 103 VAL A CA 1
ATOM 789 C C . VAL A 1 103 ? -10.979 13.247 -1.886 1.00 84.81 103 VAL A C 1
ATOM 791 O O . VAL A 1 103 ? -10.011 12.561 -1.558 1.00 84.81 103 VAL A O 1
ATOM 794 N N . LYS A 1 104 ? -11.521 14.145 -1.055 1.00 84.56 104 LYS A N 1
ATOM 795 C CA . LYS A 1 104 ? -11.031 14.377 0.311 1.00 84.56 104 LYS A CA 1
ATOM 796 C C . LYS A 1 104 ? -11.719 13.458 1.320 1.00 84.56 104 LYS A C 1
ATOM 798 O O . LYS A 1 104 ? -12.930 13.268 1.265 1.00 84.56 104 LYS A O 1
ATOM 803 N N . GLY A 1 105 ? -10.943 13.016 2.308 1.00 85.88 105 GLY A N 1
ATOM 804 C CA . GLY A 1 105 ? -11.422 12.240 3.452 1.00 85.88 105 GLY A CA 1
ATOM 805 C C . GLY A 1 105 ? -11.561 10.739 3.167 1.00 85.88 105 GLY A C 1
ATOM 806 O O . GLY A 1 105 ? -11.633 10.329 2.009 1.00 85.88 105 GLY A O 1
ATOM 807 N N . PRO A 1 106 ? -11.563 9.903 4.218 1.00 91.19 106 PRO A N 1
ATOM 808 C CA . PRO A 1 106 ? -11.725 8.468 4.060 1.00 91.19 106 PRO A CA 1
ATOM 809 C C . PRO A 1 106 ? -13.195 8.082 3.866 1.00 91.19 106 PRO A C 1
ATOM 811 O O . PRO A 1 106 ? -14.076 8.601 4.550 1.00 91.19 106 PRO A O 1
ATOM 814 N N . ASN A 1 107 ? -13.449 7.093 3.010 1.00 92.12 107 ASN A N 1
ATOM 815 C CA . ASN A 1 107 ? -14.756 6.441 2.858 1.00 92.12 107 ASN A CA 1
ATOM 816 C C . ASN A 1 107 ? -14.744 5.020 3.453 1.00 92.12 107 ASN A C 1
ATOM 818 O O . ASN A 1 107 ? -15.303 4.067 2.911 1.00 92.12 107 ASN A O 1
ATOM 822 N N . TRP A 1 108 ? -14.038 4.862 4.570 1.00 93.81 108 TRP A N 1
ATOM 823 C CA . TRP A 1 108 ? -13.957 3.604 5.304 1.00 93.81 108 TRP A CA 1
ATOM 824 C C . TRP A 1 108 ? -15.215 3.336 6.129 1.00 93.81 108 TRP A C 1
ATOM 826 O O . TRP A 1 108 ? -15.854 4.261 6.636 1.00 93.81 108 TRP A O 1
ATOM 836 N N . GLN A 1 109 ? -15.519 2.053 6.324 1.00 92.69 109 GLN A N 1
ATOM 837 C CA . GLN A 1 109 ? -16.580 1.583 7.212 1.00 92.69 109 GLN A CA 1
ATOM 838 C C . GLN A 1 109 ? -16.128 0.320 7.955 1.00 92.69 109 GLN A C 1
ATOM 840 O O . GLN A 1 109 ? -15.553 -0.585 7.349 1.00 92.69 109 GLN A O 1
ATOM 845 N N . GLY A 1 110 ? -16.418 0.246 9.256 1.00 94.81 110 GLY A N 1
ATOM 846 C CA . GLY A 1 110 ? -16.061 -0.902 10.097 1.00 94.81 110 GLY A CA 1
ATOM 847 C C . GLY A 1 110 ? -14.562 -0.994 10.407 1.00 94.81 110 GLY A C 1
ATOM 848 O O . GLY A 1 110 ? -13.888 0.029 10.541 1.00 94.81 110 GLY A O 1
ATOM 849 N N . ASN A 1 111 ? -14.051 -2.218 10.557 1.00 97.19 111 ASN A N 1
ATOM 850 C CA . ASN A 1 111 ? -12.644 -2.480 10.861 1.00 97.19 111 ASN A CA 1
ATOM 851 C C . ASN A 1 111 ? -11.798 -2.452 9.580 1.00 97.19 111 ASN A C 1
ATOM 853 O O . ASN A 1 111 ? -12.044 -3.208 8.638 1.00 97.19 111 ASN A O 1
ATOM 857 N N . VAL A 1 112 ? -10.791 -1.580 9.543 1.00 97.50 112 VAL A N 1
ATOM 858 C CA . VAL A 1 112 ? -9.907 -1.382 8.391 1.00 97.50 112 VAL A CA 1
ATOM 859 C C . VAL A 1 112 ? -8.450 -1.469 8.824 1.00 97.50 112 VAL A C 1
ATOM 861 O O . VAL A 1 112 ? -8.036 -0.900 9.832 1.00 97.50 112 VAL A O 1
ATOM 864 N N . ILE A 1 113 ? -7.648 -2.175 8.041 1.00 98.25 113 ILE A N 1
ATOM 865 C CA . ILE A 1 113 ? -6.207 -2.289 8.226 1.00 98.25 113 ILE A CA 1
ATOM 866 C C . ILE A 1 113 ? -5.549 -1.629 7.026 1.00 98.25 113 ILE A C 1
ATOM 868 O O . ILE A 1 113 ? -5.687 -2.114 5.908 1.00 98.25 113 ILE A O 1
ATOM 872 N N . VAL A 1 114 ? -4.854 -0.517 7.230 1.00 97.88 114 VAL A N 1
ATOM 873 C CA . VAL A 1 114 ? -4.188 0.198 6.136 1.00 97.88 114 VAL A CA 1
ATOM 874 C C . VAL A 1 114 ? -2.718 -0.181 6.119 1.00 97.88 114 VAL A C 1
ATOM 876 O O . VAL A 1 114 ? -2.013 0.051 7.099 1.00 97.88 114 VAL A O 1
ATOM 879 N N . VAL A 1 115 ? -2.257 -0.748 5.007 1.00 97.75 115 VAL A N 1
ATOM 880 C CA . VAL A 1 115 ? -0.832 -0.984 4.764 1.00 97.75 115 VAL A CA 1
ATOM 881 C C . VAL A 1 115 ? -0.237 0.307 4.218 1.00 9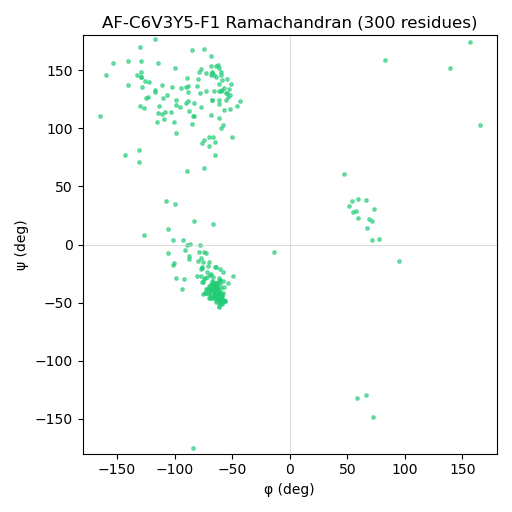7.75 115 VAL A C 1
ATOM 883 O O . VAL A 1 115 ? -0.566 0.736 3.117 1.00 97.75 115 VAL A O 1
ATOM 886 N N . ASP A 1 116 ? 0.599 0.963 5.006 1.00 96.25 116 ASP A N 1
ATOM 887 C CA . ASP A 1 116 ? 1.154 2.273 4.698 1.00 96.25 116 ASP A CA 1
ATOM 888 C C . ASP A 1 116 ? 2.612 2.162 4.218 1.00 96.25 116 ASP A C 1
ATOM 890 O O . ASP A 1 116 ? 3.479 1.795 5.011 1.00 96.25 116 ASP A O 1
ATOM 894 N N . PRO A 1 117 ? 2.919 2.502 2.952 1.00 91.56 117 PRO A N 1
ATOM 895 C CA . PRO A 1 117 ? 4.264 2.412 2.391 1.00 91.56 117 PRO A CA 1
ATOM 896 C C . PRO A 1 117 ? 5.148 3.629 2.708 1.00 91.56 117 PRO A C 1
ATOM 898 O O . PRO A 1 117 ? 6.105 3.897 1.978 1.00 91.56 117 PRO A O 1
ATOM 901 N N . GLY A 1 118 ? 4.820 4.414 3.737 1.00 84.00 118 GLY A N 1
ATOM 902 C CA . GLY A 1 118 ? 5.509 5.664 4.040 1.00 84.00 118 GLY A CA 1
ATOM 903 C C . GLY A 1 118 ? 6.940 5.435 4.522 1.00 84.00 118 GLY A C 1
ATOM 904 O O . GLY A 1 118 ? 7.147 4.964 5.631 1.00 84.00 118 GLY A O 1
ATOM 905 N N . GLY A 1 119 ? 7.947 5.823 3.736 1.00 84.25 119 GLY A N 1
ATOM 906 C CA . GLY A 1 119 ? 9.356 5.667 4.133 1.00 84.25 119 GLY A CA 1
ATOM 907 C C . GLY A 1 119 ? 9.822 6.655 5.214 1.00 84.25 119 GLY A C 1
ATOM 908 O O . GLY A 1 119 ? 10.696 6.337 6.017 1.00 84.25 119 GLY A O 1
ATOM 909 N N . SER A 1 120 ? 9.231 7.852 5.280 1.00 90.12 120 SER A N 1
ATOM 910 C CA . SER A 1 120 ? 9.634 8.913 6.221 1.00 90.12 120 SER A CA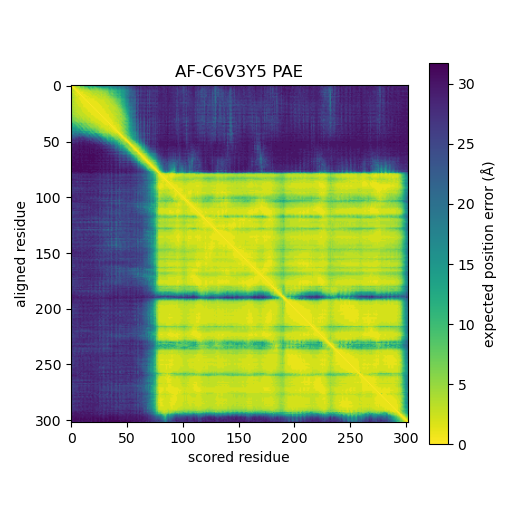 1
ATOM 911 C C . SER A 1 120 ? 9.424 8.539 7.688 1.00 90.12 120 SER A C 1
ATOM 913 O O . SER A 1 120 ? 10.216 8.955 8.536 1.00 90.12 120 SER A O 1
ATOM 915 N N . ILE A 1 121 ? 8.397 7.745 8.007 1.00 94.38 121 ILE A N 1
ATOM 916 C CA . ILE A 1 121 ? 8.111 7.337 9.390 1.00 94.38 121 ILE A CA 1
ATOM 917 C C . ILE A 1 121 ? 9.206 6.431 9.969 1.00 94.38 121 ILE A C 1
ATOM 919 O O . ILE A 1 121 ? 9.510 6.548 11.151 1.00 94.38 121 ILE A O 1
ATOM 923 N N . PHE A 1 122 ? 9.862 5.611 9.138 1.00 94.00 122 PHE A N 1
ATOM 924 C CA . PHE A 1 122 ? 10.986 4.753 9.542 1.00 94.00 122 PHE A CA 1
ATOM 925 C C . PHE A 1 122 ? 12.252 5.553 9.878 1.00 94.00 122 PHE A C 1
ATOM 927 O O . PHE A 1 122 ? 13.085 5.101 10.653 1.00 94.00 122 PHE A O 1
ATOM 934 N N . GLN A 1 123 ? 12.403 6.749 9.305 1.00 92.19 123 GLN A N 1
ATOM 935 C CA . GLN A 1 123 ? 13.570 7.610 9.530 1.00 92.19 123 GLN A CA 1
ATOM 936 C C . GLN A 1 123 ? 13.336 8.619 10.652 1.00 92.19 123 GLN A C 1
ATOM 938 O O . GLN A 1 123 ? 14.244 8.940 11.411 1.00 92.19 123 GLN A O 1
ATOM 943 N N . THR A 1 124 ? 12.121 9.162 10.726 1.00 94.81 124 THR A N 1
ATOM 944 C CA . THR A 1 124 ? 11.803 10.279 11.622 1.00 94.81 124 THR A CA 1
ATOM 945 C C . THR A 1 124 ? 11.081 9.846 12.887 1.00 94.81 124 THR A C 1
ATOM 947 O O . THR A 1 124 ? 11.013 10.631 13.828 1.00 94.81 124 THR A O 1
ATOM 950 N N . CYS A 1 125 ? 10.505 8.638 12.911 1.00 95.75 125 CYS A N 1
ATOM 951 C CA . CYS A 1 125 ? 9.588 8.184 13.958 1.00 95.75 125 CYS A CA 1
ATOM 952 C C . CYS A 1 125 ? 8.442 9.184 14.210 1.00 95.75 125 CYS A C 1
ATOM 954 O O . CYS A 1 125 ? 7.959 9.348 15.332 1.00 95.75 125 CYS A O 1
ATOM 956 N N . ARG A 1 126 ? 8.001 9.873 13.151 1.00 96.69 126 ARG A N 1
ATOM 957 C CA . ARG A 1 126 ? 6.877 10.814 13.153 1.00 96.69 126 ARG A CA 1
ATOM 958 C C . ARG A 1 126 ? 5.926 10.472 12.018 1.00 96.69 126 ARG A C 1
ATOM 960 O O . ARG A 1 126 ? 6.365 10.046 10.951 1.00 96.69 126 ARG A O 1
ATOM 967 N N . TYR A 1 127 ? 4.637 10.724 12.217 1.00 96.44 127 TYR A N 1
ATOM 968 C CA . TYR A 1 127 ? 3.612 10.592 11.178 1.00 96.44 127 TYR A CA 1
ATOM 969 C C . TYR A 1 127 ? 3.709 11.748 10.174 1.00 96.44 127 TYR A C 1
ATOM 971 O O . TYR A 1 127 ? 2.838 12.611 10.075 1.00 96.44 127 TYR A O 1
ATOM 979 N N . THR A 1 128 ? 4.814 11.785 9.442 1.00 93.62 128 THR A N 1
ATOM 980 C CA . THR A 1 128 ? 5.111 12.761 8.397 1.00 93.62 128 THR A CA 1
ATOM 981 C C . THR A 1 128 ? 5.172 12.055 7.054 1.00 93.62 128 THR A C 1
ATOM 983 O O . THR A 1 128 ? 5.420 10.852 6.977 1.00 93.62 128 THR A O 1
ATOM 986 N N . GLY A 1 129 ? 4.955 12.794 5.973 1.00 88.69 129 GLY A N 1
ATOM 987 C CA . GLY A 1 129 ? 5.036 12.259 4.621 1.00 88.69 129 GLY A CA 1
ATOM 988 C C . GLY A 1 129 ? 4.219 13.084 3.643 1.00 88.69 129 GLY A C 1
ATOM 989 O O . GLY A 1 129 ? 3.496 14.001 4.024 1.00 88.69 129 GLY A O 1
ATOM 990 N N . SER A 1 130 ? 4.329 12.738 2.369 1.00 87.50 130 SER A N 1
ATOM 991 C CA . SER A 1 130 ? 3.535 13.315 1.288 1.00 87.50 130 SER A CA 1
ATOM 992 C C . SER A 1 130 ? 2.673 12.236 0.628 1.00 87.50 130 SER A C 1
ATOM 994 O O . SER A 1 130 ? 2.716 11.062 1.007 1.00 87.50 130 SER A O 1
ATOM 996 N N . GLY A 1 131 ? 1.845 12.636 -0.340 1.00 88.44 131 GLY A N 1
ATOM 997 C CA . GLY A 1 131 ? 1.017 11.709 -1.109 1.00 88.44 131 GLY A CA 1
ATOM 998 C C . GLY A 1 131 ? 0.068 10.891 -0.228 1.00 88.44 131 GLY A C 1
ATOM 999 O O . GLY A 1 131 ? -0.629 11.443 0.624 1.00 88.44 131 GLY A O 1
ATOM 1000 N N . ALA A 1 132 ? 0.043 9.573 -0.445 1.00 89.50 132 ALA A N 1
ATOM 1001 C CA . ALA A 1 132 ? -0.872 8.659 0.233 1.00 89.50 132 ALA A CA 1
ATOM 1002 C C . ALA A 1 132 ? -0.671 8.634 1.759 1.00 89.50 132 ALA A C 1
ATOM 1004 O O . ALA A 1 132 ? -1.635 8.831 2.493 1.00 89.50 132 ALA A O 1
ATOM 1005 N N . SER A 1 133 ? 0.565 8.463 2.240 1.00 92.44 133 SER A N 1
ATOM 1006 C CA . SER A 1 133 ? 0.867 8.401 3.679 1.00 92.44 133 SER A CA 1
ATOM 1007 C C . SER A 1 133 ? 0.521 9.705 4.395 1.00 92.44 133 SER A C 1
ATOM 1009 O O . SER A 1 133 ? -0.120 9.683 5.441 1.00 92.44 133 SER A O 1
ATOM 1011 N N . GLY A 1 134 ? 0.861 10.854 3.797 1.00 93.12 134 GLY A N 1
ATOM 1012 C CA . GLY A 1 134 ? 0.470 12.159 4.338 1.00 93.12 134 GLY A CA 1
ATOM 1013 C C . GLY A 1 134 ? -1.052 12.294 4.456 1.00 93.12 134 GLY A C 1
ATOM 1014 O O . GLY A 1 134 ? -1.561 12.631 5.522 1.00 93.12 134 GLY A O 1
ATOM 1015 N N . ALA A 1 135 ? -1.786 11.932 3.398 1.00 92.69 135 ALA A N 1
ATOM 1016 C CA . ALA A 1 135 ? -3.247 11.963 3.397 1.00 92.69 135 ALA A CA 1
ATOM 1017 C C . ALA A 1 135 ? -3.869 11.002 4.430 1.00 92.69 135 ALA A C 1
ATOM 1019 O O . ALA A 1 135 ? -4.842 11.369 5.088 1.00 92.69 135 ALA A O 1
ATOM 1020 N N . LEU A 1 136 ? -3.297 9.806 4.615 1.00 95.56 136 LEU A N 1
ATOM 1021 C CA . LEU A 1 136 ? -3.671 8.861 5.674 1.00 95.56 136 LEU A CA 1
ATOM 1022 C C . LEU A 1 136 ? -3.505 9.481 7.062 1.00 95.56 136 LEU A C 1
ATOM 1024 O O . LEU A 1 136 ? -4.442 9.462 7.859 1.00 95.56 136 LEU A O 1
ATOM 1028 N N . TYR A 1 137 ? -2.336 10.050 7.348 1.00 97.00 137 TYR A N 1
ATOM 1029 C CA . TYR A 1 137 ? -2.042 10.632 8.656 1.00 97.00 137 TYR A CA 1
ATOM 1030 C C . TYR A 1 137 ? -2.915 11.846 8.962 1.00 97.00 137 TYR A C 1
ATOM 1032 O O . TYR A 1 137 ? -3.374 11.997 10.095 1.00 97.00 137 TYR A O 1
ATOM 1040 N N . SER A 1 138 ? -3.211 12.674 7.957 1.00 95.50 138 SER A N 1
ATOM 1041 C CA . SER A 1 138 ? -4.190 13.754 8.094 1.00 95.50 138 SER A CA 1
ATOM 1042 C C . SER A 1 138 ? -5.595 13.206 8.355 1.00 95.50 138 SER A C 1
ATOM 1044 O O . SER A 1 138 ? -6.275 13.690 9.256 1.00 95.50 138 SER A O 1
ATOM 1046 N N . ALA A 1 139 ? -6.023 12.169 7.627 1.00 95.19 139 ALA A N 1
ATOM 1047 C CA . ALA A 1 139 ? -7.357 11.579 7.761 1.00 95.19 139 ALA A CA 1
ATOM 1048 C C . ALA A 1 139 ? -7.618 10.960 9.144 1.00 95.19 139 ALA A C 1
ATOM 1050 O O . ALA A 1 139 ? -8.743 11.023 9.638 1.00 95.19 139 ALA A O 1
ATOM 1051 N N . ILE A 1 140 ? -6.595 10.381 9.778 1.00 96.19 140 ILE A N 1
ATOM 1052 C CA . ILE A 1 140 ? -6.696 9.809 11.132 1.00 96.19 140 ILE A CA 1
ATOM 1053 C C . ILE A 1 140 ? -6.302 10.802 12.242 1.00 96.19 140 ILE A C 1
ATOM 1055 O O . ILE A 1 140 ? -6.279 10.421 13.412 1.00 96.19 140 ILE A O 1
ATOM 1059 N N . GLY A 1 141 ? -6.005 12.061 11.894 1.00 96.25 141 GLY A N 1
ATOM 1060 C CA . GLY A 1 141 ? -5.756 13.143 12.851 1.00 96.25 141 GLY A CA 1
ATOM 1061 C C . GLY A 1 141 ? -4.420 13.059 13.591 1.00 96.25 141 GLY A C 1
ATOM 1062 O O . GLY A 1 141 ? -4.341 13.468 14.746 1.00 96.25 141 GLY A O 1
ATOM 1063 N N . VAL A 1 142 ? -3.379 12.502 12.964 1.00 97.06 142 VAL A N 1
ATOM 1064 C CA . VAL A 1 142 ? -2.047 12.339 13.583 1.00 97.06 142 VAL A CA 1
ATOM 1065 C C . VAL A 1 142 ? -0.898 12.910 12.764 1.00 97.06 142 VAL A C 1
ATOM 1067 O O . VAL A 1 142 ? 0.257 12.696 13.122 1.00 97.06 142 VAL A O 1
ATOM 1070 N N . PHE A 1 143 ? -1.182 13.629 11.680 1.00 96.88 143 PHE A N 1
ATOM 1071 C CA . PHE A 1 143 ? -0.148 14.255 10.858 1.00 96.88 143 PHE A CA 1
ATOM 1072 C C . PHE A 1 143 ? 0.799 15.129 11.696 1.00 96.88 143 PHE A C 1
ATOM 1074 O O . PHE A 1 143 ? 0.354 15.892 12.549 1.00 96.88 143 PHE A O 1
ATOM 1081 N N . ASP A 1 144 ? 2.101 14.976 11.456 1.00 95.50 144 ASP A N 1
ATOM 1082 C CA . ASP A 1 144 ? 3.202 15.620 12.185 1.00 95.50 144 ASP A CA 1
ATOM 1083 C C . ASP A 1 144 ? 3.193 15.400 13.711 1.00 95.50 144 ASP A C 1
ATOM 1085 O O . ASP A 1 144 ? 3.720 16.187 14.495 1.00 95.50 144 ASP A O 1
ATOM 1089 N N . THR A 1 145 ? 2.634 14.281 14.170 1.00 97.31 145 THR A N 1
ATOM 1090 C CA . THR A 1 145 ? 2.772 13.855 15.569 1.00 97.31 145 THR A CA 1
ATOM 1091 C C . THR A 1 145 ? 3.861 12.784 15.706 1.00 97.31 145 THR A C 1
ATOM 1093 O O . THR A 1 145 ? 4.145 12.056 14.746 1.00 97.31 145 THR A O 1
ATOM 1096 N N . PRO A 1 146 ? 4.526 12.675 16.870 1.00 96.56 146 PRO A N 1
ATOM 1097 C CA . PRO A 1 146 ? 5.474 11.597 17.119 1.00 96.56 146 PRO A CA 1
ATOM 1098 C C . PRO A 1 146 ? 4.766 10.244 17.228 1.00 96.56 146 PRO A C 1
ATOM 1100 O O . PRO A 1 146 ? 3.651 10.124 17.746 1.00 96.56 146 PRO A O 1
ATOM 1103 N N . VAL A 1 147 ? 5.449 9.202 16.768 1.00 95.44 147 VAL A N 1
ATOM 1104 C CA . VAL A 1 147 ? 5.052 7.817 17.009 1.00 95.44 147 VAL A CA 1
ATOM 1105 C C . VAL A 1 147 ? 5.341 7.471 18.476 1.00 95.44 147 VAL A C 1
ATOM 1107 O O . VAL A 1 147 ? 6.279 7.995 19.072 1.00 95.44 147 VAL A O 1
ATOM 1110 N N . ASN A 1 148 ? 4.526 6.605 19.090 1.00 94.12 148 ASN A N 1
ATOM 1111 C CA . ASN A 1 148 ? 4.806 6.157 20.457 1.00 94.12 148 ASN A CA 1
ATOM 1112 C C . ASN A 1 148 ? 6.143 5.394 20.522 1.00 94.12 148 ASN A C 1
ATOM 1114 O O . ASN A 1 148 ? 6.571 4.800 19.534 1.00 94.12 148 ASN A O 1
ATOM 1118 N N . GLN A 1 149 ? 6.785 5.385 21.691 1.00 94.25 149 GLN A N 1
ATOM 1119 C CA . GLN A 1 149 ? 8.144 4.859 21.832 1.00 94.25 149 GLN A CA 1
ATOM 1120 C C . GLN A 1 149 ? 8.280 3.383 21.417 1.00 94.25 149 GLN A C 1
ATOM 1122 O O . GLN A 1 149 ? 9.185 3.053 20.662 1.00 94.25 149 GLN A O 1
ATOM 1127 N N . ASN A 1 150 ? 7.343 2.516 21.814 1.00 93.81 150 ASN A N 1
ATOM 1128 C CA . 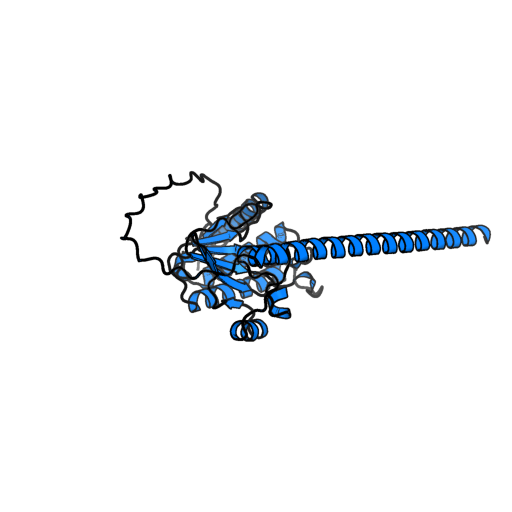ASN A 1 150 ? 7.371 1.094 21.445 1.00 93.81 150 ASN A CA 1
ATOM 1129 C C . ASN A 1 150 ? 7.315 0.896 19.916 1.00 93.81 150 ASN A C 1
ATOM 1131 O O . ASN A 1 150 ? 8.096 0.147 19.337 1.00 93.81 150 ASN A O 1
ATOM 1135 N N . THR A 1 151 ? 6.424 1.617 19.234 1.00 94.56 151 THR A N 1
ATOM 1136 C CA . THR A 1 151 ? 6.318 1.541 17.770 1.00 94.56 151 THR A CA 1
ATOM 1137 C C . THR A 1 151 ? 7.543 2.173 17.106 1.00 94.56 151 THR A C 1
ATOM 1139 O O . THR A 1 151 ? 8.008 1.647 16.104 1.00 94.56 151 THR A O 1
ATOM 1142 N N . ALA A 1 152 ? 8.106 3.247 17.670 1.00 95.19 152 ALA A N 1
ATOM 1143 C CA . ALA A 1 152 ? 9.329 3.876 17.172 1.00 95.19 152 ALA A CA 1
ATOM 1144 C C . ALA A 1 152 ? 10.545 2.936 17.249 1.00 95.19 152 ALA A C 1
ATOM 1146 O O . ALA A 1 152 ? 11.265 2.801 16.266 1.00 95.19 152 ALA A O 1
ATOM 1147 N N . GLU A 1 153 ? 10.739 2.234 18.369 1.00 95.69 153 GLU A N 1
ATOM 1148 C CA . GLU A 1 153 ? 11.804 1.231 18.525 1.00 95.69 153 GLU A CA 1
ATOM 1149 C C . GLU A 1 153 ? 11.687 0.122 17.471 1.00 95.69 153 GLU A C 1
ATOM 1151 O O . GLU A 1 153 ? 12.676 -0.261 16.846 1.00 95.69 153 GLU A O 1
ATOM 1156 N N . ARG A 1 154 ? 10.460 -0.337 17.199 1.00 96.25 154 ARG A N 1
ATOM 1157 C CA . ARG A 1 154 ? 10.202 -1.340 16.158 1.00 96.25 154 ARG A CA 1
ATOM 1158 C C . ARG A 1 154 ? 10.409 -0.808 14.746 1.00 96.25 154 ARG A C 1
ATOM 1160 O O . ARG A 1 154 ? 10.950 -1.530 13.923 1.00 96.25 154 ARG A O 1
ATOM 1167 N N . LEU A 1 155 ? 10.032 0.438 14.459 1.00 95.19 155 LEU A N 1
ATOM 1168 C CA . LEU A 1 155 ? 10.263 1.066 13.150 1.00 95.19 155 LEU A CA 1
ATOM 1169 C C . LEU A 1 155 ? 11.754 1.164 12.808 1.00 95.19 155 LEU A C 1
ATOM 1171 O O . LEU A 1 155 ? 12.113 1.116 11.639 1.00 95.19 155 LEU A O 1
ATOM 1175 N N . VAL A 1 156 ? 12.631 1.267 13.807 1.00 93.00 156 VAL A N 1
ATOM 1176 C CA . VAL A 1 156 ? 14.085 1.251 13.584 1.00 93.00 156 VAL A CA 1
ATOM 1177 C C . VAL A 1 156 ? 14.600 -0.161 13.274 1.00 93.00 156 VAL A C 1
ATOM 1179 O O . VAL A 1 156 ? 15.564 -0.311 12.525 1.00 93.00 156 VAL A O 1
ATOM 1182 N N . ALA A 1 157 ? 13.978 -1.193 13.847 1.00 93.31 157 ALA A N 1
ATOM 1183 C CA . ALA A 1 157 ? 14.481 -2.567 13.810 1.00 93.31 157 ALA A CA 1
ATOM 1184 C C . ALA A 1 157 ? 13.833 -3.458 12.735 1.00 93.31 157 ALA A C 1
ATOM 1186 O O . ALA A 1 157 ? 14.461 -4.402 12.260 1.00 93.31 157 ALA A O 1
ATOM 1187 N N . GLU A 1 158 ? 12.582 -3.191 12.370 1.00 94.69 158 GLU A N 1
ATOM 1188 C CA . GLU A 1 158 ? 11.752 -4.059 11.537 1.00 94.69 158 GLU A CA 1
ATOM 1189 C C . GLU A 1 158 ? 11.290 -3.308 10.277 1.00 94.69 158 GLU A C 1
ATOM 1191 O O . GLU A 1 158 ? 10.889 -2.147 10.365 1.00 94.69 158 GLU A O 1
ATOM 1196 N N . PRO A 1 159 ? 11.270 -3.948 9.097 1.00 93.25 159 PRO A N 1
ATOM 1197 C CA . PRO A 1 159 ? 10.772 -3.323 7.872 1.00 93.25 159 PRO A CA 1
ATOM 1198 C C . PRO A 1 159 ? 9.238 -3.335 7.782 1.00 93.25 159 PRO A C 1
ATOM 1200 O O . PRO A 1 159 ? 8.677 -2.618 6.956 1.00 93.25 159 PRO A O 1
ATOM 1203 N N . VAL A 1 160 ? 8.544 -4.123 8.613 1.00 97.12 160 VAL A N 1
ATOM 1204 C CA . VAL A 1 160 ? 7.080 -4.124 8.709 1.00 97.12 160 VAL A CA 1
ATOM 1205 C C . VAL A 1 160 ? 6.649 -4.005 10.162 1.00 97.12 160 VAL A C 1
ATOM 1207 O O . VAL A 1 160 ? 6.907 -4.890 10.972 1.00 97.12 160 VAL A O 1
ATOM 1210 N N . VAL A 1 161 ? 5.921 -2.938 10.489 1.00 97.31 161 VAL A N 1
ATOM 1211 C CA . VAL A 1 161 ? 5.495 -2.648 11.860 1.00 97.31 161 VAL A CA 1
ATOM 1212 C C . VAL A 1 161 ? 3.994 -2.435 11.925 1.00 97.31 161 VAL A C 1
ATOM 1214 O O . VAL A 1 161 ? 3.442 -1.485 11.374 1.00 97.31 161 VAL A O 1
ATOM 1217 N N . VAL A 1 162 ? 3.323 -3.303 12.677 1.00 96.81 162 VAL A N 1
ATOM 1218 C CA . VAL A 1 162 ? 1.921 -3.106 13.053 1.00 96.81 162 VAL A CA 1
ATOM 1219 C C . VAL A 1 162 ? 1.865 -2.081 14.173 1.00 96.81 162 VAL A C 1
ATOM 1221 O O . VAL A 1 162 ? 2.384 -2.317 15.267 1.00 96.81 162 VAL A O 1
ATOM 1224 N N . ASN A 1 163 ? 1.198 -0.966 13.906 1.00 94.75 163 ASN A N 1
ATOM 1225 C CA . ASN A 1 163 ? 0.927 0.045 14.906 1.00 94.75 163 ASN A CA 1
ATOM 1226 C C . ASN A 1 163 ? -0.059 -0.510 15.940 1.00 94.75 163 ASN A C 1
ATOM 1228 O O . ASN A 1 163 ? -1.152 -0.968 15.596 1.00 94.75 163 ASN A O 1
ATOM 1232 N N . GLN A 1 164 ? 0.325 -0.478 17.215 1.00 90.94 164 GLN A N 1
ATOM 1233 C CA . GLN A 1 164 ? -0.530 -0.975 18.295 1.00 90.94 164 GLN A CA 1
ATOM 1234 C C . GLN A 1 164 ? -1.729 -0.055 18.554 1.00 90.94 164 GLN A C 1
ATOM 1236 O O . GLN A 1 164 ? -2.757 -0.502 19.069 1.00 90.94 164 GLN A O 1
ATOM 1241 N N . ARG A 1 165 ? -1.621 1.230 18.192 1.00 94.12 165 ARG A N 1
ATOM 1242 C CA . ARG A 1 165 ? -2.713 2.187 18.345 1.00 94.12 165 ARG A CA 1
ATOM 1243 C C . ARG A 1 165 ? -3.798 1.909 17.306 1.00 94.12 165 ARG A C 1
ATOM 1245 O O . ARG A 1 165 ? -3.525 1.786 16.115 1.00 94.12 165 ARG A O 1
ATOM 1252 N N . ILE A 1 166 ? -5.043 1.874 17.773 1.00 95.94 166 ILE A N 1
ATOM 1253 C CA . ILE A 1 166 ? -6.232 1.849 16.918 1.00 95.94 166 ILE A CA 1
ATOM 1254 C C . ILE A 1 166 ? -6.785 3.271 16.843 1.00 95.94 166 ILE A C 1
ATOM 1256 O O . ILE A 1 166 ? -7.071 3.891 17.870 1.00 95.94 166 ILE A O 1
ATOM 1260 N N . PHE A 1 167 ? -6.938 3.782 15.629 1.00 96.06 167 PHE A N 1
ATOM 1261 C CA . PHE A 1 167 ? -7.557 5.073 15.348 1.00 96.06 167 PHE A CA 1
ATOM 1262 C C . PHE A 1 167 ? -9.054 4.866 15.153 1.00 96.06 167 PHE A C 1
ATOM 1264 O O . PHE A 1 167 ? -9.462 3.911 14.496 1.00 96.06 167 PHE A O 1
ATOM 1271 N N . ARG A 1 168 ? -9.887 5.718 15.749 1.00 96.31 168 ARG A N 1
ATOM 1272 C CA . ARG A 1 168 ? -11.338 5.506 15.782 1.00 96.31 168 ARG A CA 1
ATOM 1273 C C . ARG A 1 168 ? -12.094 6.740 15.321 1.00 96.31 168 ARG A C 1
ATOM 1275 O O . ARG A 1 168 ? -11.727 7.864 15.646 1.00 96.31 168 ARG A O 1
ATOM 1282 N N . ASN A 1 169 ? -13.193 6.483 14.634 1.00 93.88 169 ASN A N 1
ATOM 1283 C CA . ASN A 1 169 ? -14.233 7.429 14.262 1.00 93.88 169 ASN A CA 1
ATOM 1284 C C . ASN A 1 169 ? -15.591 6.713 14.416 1.00 93.88 169 ASN A C 1
ATOM 1286 O O . ASN A 1 169 ? -15.616 5.483 14.351 1.00 93.88 169 ASN A O 1
ATOM 1290 N N . PRO A 1 170 ? -16.730 7.413 14.580 1.00 94.06 170 PRO A N 1
ATOM 1291 C CA . PRO A 1 170 ? -18.041 6.762 14.676 1.00 94.06 170 PRO A CA 1
ATOM 1292 C C . PRO A 1 170 ? -18.361 5.725 13.585 1.00 94.06 170 PRO A C 1
ATOM 1294 O O . PRO A 1 170 ? -19.144 4.814 13.833 1.00 94.06 170 PRO A O 1
ATOM 1297 N N . ARG A 1 171 ? -17.769 5.840 12.386 1.00 93.69 171 ARG A N 1
ATOM 1298 C CA . ARG A 1 171 ? -18.023 4.919 11.261 1.00 93.69 171 ARG A CA 1
ATOM 1299 C C . ARG A 1 171 ? -16.956 3.843 11.051 1.00 93.69 171 ARG A C 1
ATOM 1301 O O . ARG A 1 171 ? -17.214 2.886 10.321 1.00 93.69 171 ARG A O 1
ATOM 1308 N N . TRP A 1 172 ? -15.769 3.983 11.639 1.00 95.44 172 TRP A N 1
ATOM 1309 C CA . TRP A 1 172 ? -14.640 3.099 11.342 1.00 95.44 172 TRP A CA 1
ATOM 1310 C C . TRP A 1 172 ? -13.632 2.987 12.488 1.00 95.44 172 TRP A C 1
ATOM 1312 O O . TRP A 1 172 ? -13.472 3.886 13.314 1.00 95.44 172 TRP A O 1
ATOM 1322 N N . GLN A 1 173 ? -12.899 1.876 12.495 1.00 97.06 173 GLN A N 1
ATOM 1323 C CA . GLN A 1 173 ? -11.704 1.673 13.305 1.00 97.06 173 GLN A CA 1
ATOM 1324 C C . GLN A 1 173 ? -10.559 1.279 12.382 1.00 97.06 173 GLN A C 1
ATOM 1326 O O . GLN A 1 173 ? -10.686 0.337 11.606 1.00 97.06 173 GLN A O 1
ATOM 1331 N N . VAL A 1 174 ? -9.449 2.004 12.458 1.00 97.25 174 VAL A N 1
ATOM 1332 C CA . VAL A 1 174 ? -8.296 1.808 11.584 1.00 97.25 174 VAL A CA 1
ATOM 1333 C C . VAL A 1 174 ? -7.089 1.393 12.402 1.00 97.25 174 VAL A C 1
ATOM 1335 O O . VAL A 1 174 ? -6.734 2.046 13.385 1.00 97.25 174 VAL A O 1
ATOM 1338 N N . ARG A 1 175 ? -6.420 0.332 11.960 1.00 97.12 175 ARG A N 1
ATOM 1339 C CA . ARG A 1 175 ? -5.057 0.002 12.379 1.00 97.12 175 ARG A CA 1
ATOM 1340 C C . ARG A 1 175 ? -4.124 0.212 11.195 1.00 97.12 175 ARG A C 1
ATOM 1342 O O . ARG A 1 175 ? -4.457 -0.159 10.072 1.00 97.12 175 ARG A O 1
ATOM 1349 N N . VAL A 1 176 ? -2.962 0.802 11.443 1.00 97.50 176 VAL A N 1
ATOM 1350 C CA . VAL A 1 176 ? -1.965 1.048 10.395 1.00 97.50 176 VAL A CA 1
ATOM 1351 C C . VAL A 1 176 ? -0.852 0.014 10.504 1.00 97.50 176 VAL A C 1
ATOM 1353 O O . VAL A 1 176 ? -0.381 -0.290 11.600 1.00 97.50 176 VAL A O 1
ATOM 1356 N N . VAL A 1 177 ? -0.445 -0.539 9.369 1.00 97.94 177 VAL A N 1
ATOM 1357 C CA . VAL A 1 177 ? 0.721 -1.411 9.241 1.00 97.94 177 VAL A CA 1
ATOM 1358 C C . VAL A 1 177 ? 1.720 -0.690 8.361 1.00 97.94 177 VAL A C 1
ATOM 1360 O O . VAL A 1 177 ? 1.514 -0.573 7.158 1.00 97.94 177 VAL A O 1
ATOM 1363 N N . HIS A 1 178 ? 2.773 -0.165 8.969 1.00 97.50 178 HIS A N 1
ATOM 1364 C CA . HIS A 1 178 ? 3.814 0.552 8.250 1.00 97.50 178 HIS A CA 1
ATOM 1365 C C . HIS A 1 178 ? 4.726 -0.457 7.562 1.00 97.50 178 HIS A C 1
ATOM 1367 O O . HIS A 1 178 ? 5.179 -1.411 8.196 1.00 97.50 178 HIS A O 1
ATOM 1373 N N . VAL A 1 179 ? 4.989 -0.247 6.277 1.00 96.19 179 VAL A N 1
ATOM 1374 C CA . VAL A 1 179 ? 5.888 -1.076 5.476 1.00 96.19 179 VAL A CA 1
ATOM 1375 C C . VAL A 1 179 ? 6.984 -0.203 4.883 1.00 96.19 179 VAL A C 1
ATOM 1377 O O . VAL A 1 179 ? 6.716 0.813 4.238 1.00 96.19 179 VAL A O 1
ATOM 1380 N N . HIS A 1 180 ? 8.235 -0.595 5.097 1.00 92.44 180 HIS A N 1
ATOM 1381 C CA . HIS A 1 180 ? 9.390 0.097 4.551 1.00 92.44 180 HIS A CA 1
ATOM 1382 C C . HIS A 1 180 ? 9.502 -0.259 3.069 1.00 92.44 180 HIS A C 1
ATOM 1384 O O . HIS A 1 180 ? 10.140 -1.234 2.673 1.00 92.44 180 HIS A O 1
ATOM 1390 N N . SER A 1 181 ? 8.803 0.518 2.245 1.00 87.12 181 SER A N 1
ATOM 1391 C CA . SER A 1 181 ? 8.783 0.328 0.800 1.00 87.12 181 SER A CA 1
ATOM 1392 C C . SER A 1 181 ? 10.205 0.384 0.225 1.00 87.12 181 SER A C 1
ATOM 1394 O O . SER A 1 181 ? 10.945 1.310 0.564 1.00 87.12 181 SER A O 1
ATOM 1396 N N . PRO A 1 182 ? 10.595 -0.541 -0.675 1.00 85.75 182 PRO A N 1
ATOM 1397 C CA . PRO A 1 182 ? 11.902 -0.480 -1.311 1.00 85.75 182 PRO A CA 1
ATOM 1398 C C . PRO A 1 182 ? 12.033 0.810 -2.128 1.00 85.75 182 PRO A C 1
ATOM 1400 O O . PRO A 1 182 ? 11.098 1.215 -2.822 1.00 85.75 182 PRO A O 1
ATOM 1403 N N . ASP A 1 183 ? 13.203 1.444 -2.035 1.00 86.81 183 ASP A N 1
ATOM 1404 C CA . ASP A 1 183 ? 13.556 2.630 -2.813 1.00 86.81 183 ASP A CA 1
ATOM 1405 C C . ASP A 1 183 ? 14.402 2.223 -4.022 1.00 86.81 183 ASP A C 1
ATOM 1407 O O . ASP A 1 183 ? 15.622 2.051 -3.944 1.00 86.81 1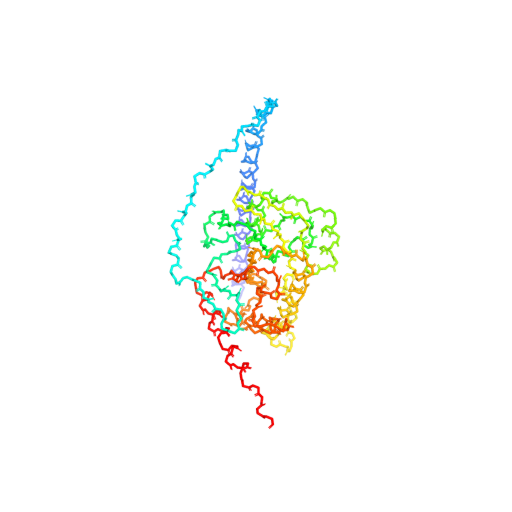83 ASP A O 1
ATOM 1411 N N . MET A 1 184 ? 13.732 2.065 -5.159 1.00 84.44 184 MET A N 1
ATOM 1412 C CA . MET A 1 184 ? 14.350 1.611 -6.402 1.00 84.44 184 MET A CA 1
ATOM 1413 C C . MET A 1 184 ? 15.186 2.696 -7.073 1.00 84.44 184 MET A C 1
ATOM 1415 O O . MET A 1 184 ? 16.005 2.382 -7.932 1.00 84.44 184 MET A O 1
ATOM 1419 N N . SER A 1 185 ? 15.028 3.963 -6.669 1.00 79.81 185 SER A N 1
ATOM 1420 C CA . SER A 1 185 ? 15.846 5.067 -7.187 1.00 79.81 185 SER A CA 1
ATOM 1421 C C . SER A 1 185 ? 17.323 4.940 -6.802 1.00 79.81 185 SER A C 1
ATOM 1423 O O . SER A 1 185 ? 18.185 5.539 -7.441 1.00 79.81 185 SER A O 1
ATOM 1425 N N . ARG A 1 186 ? 17.619 4.133 -5.776 1.00 76.00 186 ARG A N 1
ATOM 1426 C CA . ARG A 1 186 ? 18.965 3.918 -5.233 1.00 76.00 186 ARG A CA 1
ATOM 1427 C C . ARG A 1 186 ? 19.605 2.613 -5.684 1.00 76.00 186 ARG A C 1
ATOM 1429 O O . ARG A 1 186 ? 20.683 2.274 -5.195 1.00 76.00 186 ARG A O 1
ATOM 1436 N N . LEU A 1 187 ? 18.950 1.849 -6.560 1.00 72.12 187 LEU A N 1
ATOM 1437 C CA . LEU A 1 187 ? 19.534 0.597 -7.013 1.00 72.12 187 LEU A CA 1
ATOM 1438 C C . LEU A 1 187 ? 20.809 0.861 -7.820 1.00 72.12 187 LEU A C 1
ATOM 1440 O O . LEU A 1 187 ? 20.793 1.694 -8.730 1.00 72.12 187 LEU A O 1
ATOM 1444 N N . PRO A 1 188 ? 21.910 0.147 -7.522 1.00 64.88 188 PRO A N 1
ATOM 1445 C CA . PRO A 1 188 ? 23.110 0.215 -8.337 1.00 64.88 188 PRO A CA 1
ATOM 1446 C C . PRO A 1 188 ? 22.783 -0.198 -9.773 1.00 64.88 188 PRO A C 1
ATOM 1448 O O . PRO A 1 188 ? 22.055 -1.165 -9.985 1.00 64.88 188 PRO A O 1
ATOM 1451 N N . SER A 1 189 ? 23.384 0.470 -10.756 1.00 64.56 189 SER A N 1
ATOM 1452 C CA . SER A 1 189 ? 23.208 0.189 -12.191 1.00 64.56 189 SER A CA 1
ATOM 1453 C C . SER A 1 189 ? 23.760 -1.175 -12.652 1.00 64.56 189 SER A C 1
ATOM 1455 O O . SER A 1 189 ? 24.039 -1.355 -13.836 1.00 64.56 189 SER A O 1
ATOM 1457 N N . SER A 1 190 ? 24.005 -2.122 -11.741 1.00 63.69 190 SER A N 1
ATOM 1458 C CA . SER A 1 190 ? 24.640 -3.400 -12.053 1.00 63.69 190 SER A CA 1
ATOM 1459 C C . SER A 1 190 ? 23.663 -4.396 -12.688 1.00 63.69 190 SER A C 1
ATOM 1461 O O . SER A 1 190 ? 22.472 -4.391 -12.403 1.00 63.69 190 SER A O 1
ATOM 1463 N N . THR A 1 191 ? 24.233 -5.231 -13.560 1.00 55.19 191 THR A N 1
ATOM 1464 C CA . THR A 1 191 ? 23.791 -6.401 -14.363 1.00 55.19 191 THR A CA 1
ATOM 1465 C C . THR A 1 191 ? 22.465 -7.150 -14.108 1.00 55.19 191 THR A C 1
ATOM 1467 O O . THR A 1 191 ? 22.125 -8.019 -14.912 1.00 55.19 191 THR A O 1
ATOM 1470 N N . VAL A 1 192 ? 21.689 -6.872 -13.063 1.00 69.88 192 VAL A N 1
ATOM 1471 C CA . VAL A 1 192 ? 20.358 -7.458 -12.839 1.00 69.88 192 VAL A CA 1
ATOM 1472 C C . VAL A 1 192 ? 19.300 -6.596 -13.531 1.00 69.88 192 VAL A C 1
ATOM 1474 O O . VAL A 1 192 ? 19.330 -5.373 -13.430 1.00 69.88 192 VAL A O 1
ATOM 1477 N N . SER A 1 193 ? 18.337 -7.214 -14.227 1.00 87.38 193 SER A N 1
ATOM 1478 C CA . SER A 1 193 ? 17.234 -6.444 -14.809 1.00 87.38 193 SER A CA 1
ATOM 1479 C C . SER A 1 193 ? 16.475 -5.694 -13.697 1.00 87.38 193 SER A C 1
ATOM 1481 O O . SER A 1 193 ? 16.137 -6.309 -12.678 1.00 87.38 193 SER A O 1
ATOM 1483 N N . PRO A 1 194 ? 16.169 -4.392 -13.864 1.00 85.31 194 PRO A N 1
ATOM 1484 C CA . PRO A 1 194 ? 15.430 -3.616 -12.864 1.00 85.31 194 PRO A CA 1
ATOM 1485 C C . PRO A 1 194 ? 14.103 -4.269 -12.460 1.00 85.31 194 PRO A C 1
ATOM 1487 O O . PRO A 1 194 ? 13.713 -4.226 -11.297 1.00 85.31 194 PRO A O 1
ATOM 1490 N N . GLU A 1 195 ? 13.451 -4.953 -13.405 1.00 89.94 195 GLU A N 1
ATOM 1491 C CA . GLU A 1 195 ? 12.249 -5.751 -13.157 1.00 89.94 195 GLU A CA 1
ATOM 1492 C C . GLU A 1 195 ? 12.485 -6.871 -12.141 1.00 89.94 195 GLU A C 1
ATOM 1494 O O . GLU A 1 195 ? 11.709 -7.034 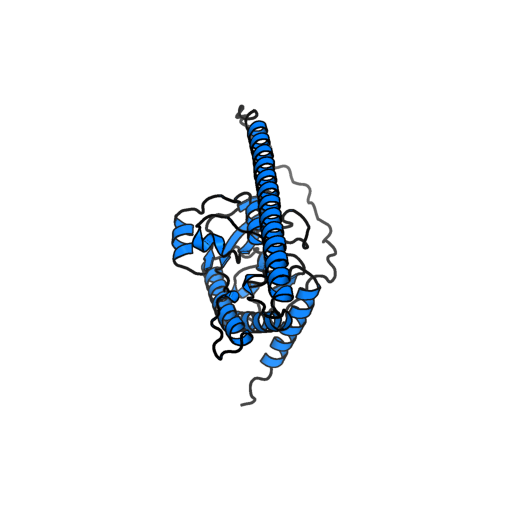-11.202 1.00 89.94 195 GLU A O 1
ATOM 1499 N N . ARG A 1 196 ? 13.565 -7.644 -12.307 1.00 90.94 196 ARG A N 1
ATOM 1500 C CA . ARG A 1 196 ? 13.884 -8.755 -11.408 1.00 90.94 196 ARG A CA 1
ATOM 1501 C C . ARG A 1 196 ? 14.221 -8.241 -10.014 1.00 90.94 196 ARG A C 1
ATOM 1503 O O . ARG A 1 196 ? 13.717 -8.787 -9.038 1.00 90.94 196 ARG A O 1
ATOM 1510 N N . ALA A 1 197 ? 15.020 -7.178 -9.925 1.00 90.19 197 ALA A N 1
ATOM 1511 C CA . ALA A 1 197 ? 15.348 -6.543 -8.651 1.00 90.19 197 ALA A CA 1
ATOM 1512 C C . ALA A 1 197 ? 14.091 -6.016 -7.933 1.00 90.19 197 ALA A C 1
ATOM 1514 O O . ALA A 1 197 ? 13.937 -6.229 -6.727 1.00 90.19 197 ALA A O 1
ATOM 1515 N N . LEU A 1 198 ? 13.169 -5.394 -8.680 1.00 91.69 198 LEU A N 1
ATOM 1516 C CA . LEU A 1 198 ? 11.886 -4.926 -8.156 1.00 91.69 198 LEU A CA 1
ATOM 1517 C C . LEU A 1 198 ? 11.057 -6.093 -7.632 1.00 91.69 198 LEU A C 1
ATOM 1519 O O . LEU A 1 198 ? 10.642 -6.087 -6.477 1.00 91.69 198 LEU A O 1
ATOM 1523 N N . ARG A 1 199 ? 10.846 -7.108 -8.474 1.00 94.06 199 ARG A N 1
ATOM 1524 C CA . ARG A 1 199 ? 10.042 -8.287 -8.153 1.00 94.06 199 ARG A CA 1
ATOM 1525 C C . ARG A 1 199 ? 10.561 -8.983 -6.900 1.00 94.06 199 ARG A C 1
ATOM 1527 O O . ARG A 1 199 ? 9.779 -9.280 -6.005 1.00 94.06 199 ARG A O 1
ATOM 1534 N N . ASP A 1 200 ? 11.866 -9.225 -6.819 1.00 93.81 200 ASP A N 1
ATOM 1535 C CA . ASP A 1 200 ? 12.464 -9.937 -5.690 1.00 93.81 200 ASP A CA 1
ATOM 1536 C C . ASP A 1 200 ? 12.357 -9.111 -4.388 1.00 93.81 200 ASP A C 1
ATOM 1538 O O . ASP A 1 200 ? 12.118 -9.674 -3.317 1.00 93.81 200 ASP A O 1
ATOM 1542 N N . SER A 1 201 ? 12.457 -7.778 -4.472 1.00 93.06 201 SER A N 1
ATOM 1543 C CA . SER A 1 201 ? 12.275 -6.879 -3.319 1.00 93.06 201 SER A CA 1
ATOM 1544 C C . SER A 1 201 ? 10.818 -6.823 -2.857 1.00 93.06 201 SER A C 1
ATOM 1546 O O . SER A 1 201 ? 10.540 -6.966 -1.666 1.00 93.06 201 SER A O 1
ATOM 1548 N N . LEU A 1 202 ? 9.880 -6.680 -3.797 1.00 95.44 202 LEU A N 1
ATOM 1549 C CA . LEU A 1 202 ? 8.443 -6.700 -3.523 1.00 95.44 202 LEU A CA 1
ATOM 1550 C C . LEU A 1 202 ? 8.003 -8.041 -2.930 1.00 95.44 202 LEU A C 1
ATOM 1552 O O . LEU A 1 202 ? 7.232 -8.062 -1.978 1.00 95.44 202 LEU A O 1
ATOM 1556 N N . TYR A 1 203 ? 8.520 -9.159 -3.446 1.00 96.94 203 TYR A N 1
ATOM 1557 C CA . TYR A 1 203 ? 8.179 -10.496 -2.958 1.00 96.94 203 TYR A CA 1
ATOM 1558 C C . TYR A 1 203 ? 8.532 -10.656 -1.476 1.00 96.94 203 TYR A C 1
ATOM 1560 O O . TYR A 1 203 ? 7.695 -11.101 -0.691 1.00 96.94 203 TYR A O 1
ATOM 1568 N N . ARG A 1 204 ? 9.746 -10.243 -1.080 1.00 96.12 204 ARG A N 1
ATOM 1569 C CA . ARG A 1 204 ? 10.171 -10.268 0.329 1.00 96.12 204 ARG A CA 1
ATOM 1570 C C . ARG A 1 204 ? 9.280 -9.384 1.194 1.00 96.12 204 ARG A C 1
ATOM 1572 O O . ARG A 1 204 ? 8.816 -9.845 2.232 1.00 96.12 204 ARG A O 1
ATOM 1579 N N . LEU A 1 205 ? 8.995 -8.163 0.735 1.00 96.19 205 LEU A N 1
ATOM 1580 C CA . LEU A 1 205 ? 8.134 -7.232 1.461 1.00 96.19 205 LEU A CA 1
ATOM 1581 C C . LEU A 1 205 ? 6.728 -7.803 1.676 1.00 96.19 205 LEU A C 1
ATOM 1583 O O . LEU A 1 205 ? 6.208 -7.739 2.788 1.00 96.19 205 LEU A O 1
ATOM 1587 N N . PHE A 1 206 ? 6.107 -8.380 0.642 1.00 97.75 206 PHE A N 1
ATOM 1588 C CA . PHE A 1 206 ? 4.777 -8.979 0.764 1.00 97.75 206 PHE A CA 1
ATOM 1589 C C . PHE A 1 206 ? 4.775 -10.181 1.696 1.00 97.75 206 PHE A C 1
ATOM 1591 O O . PHE A 1 206 ? 3.897 -10.269 2.550 1.00 97.75 206 PHE A O 1
ATOM 1598 N N . LEU A 1 207 ? 5.761 -11.072 1.575 1.00 97.12 207 LEU A N 1
ATOM 1599 C CA . LEU A 1 207 ? 5.865 -12.237 2.447 1.00 97.12 207 LEU A CA 1
ATOM 1600 C C . LEU A 1 207 ? 5.978 -11.812 3.916 1.00 97.12 207 LEU A C 1
ATOM 1602 O O . LEU A 1 207 ? 5.224 -12.290 4.761 1.00 97.12 207 LEU A O 1
ATOM 1606 N N . GLU A 1 208 ? 6.858 -10.858 4.211 1.00 97.06 208 GLU A N 1
ATOM 1607 C CA . GLU A 1 208 ? 7.029 -10.327 5.561 1.00 97.06 208 GLU A CA 1
ATOM 1608 C C . GLU A 1 208 ? 5.783 -9.591 6.065 1.00 97.06 208 GLU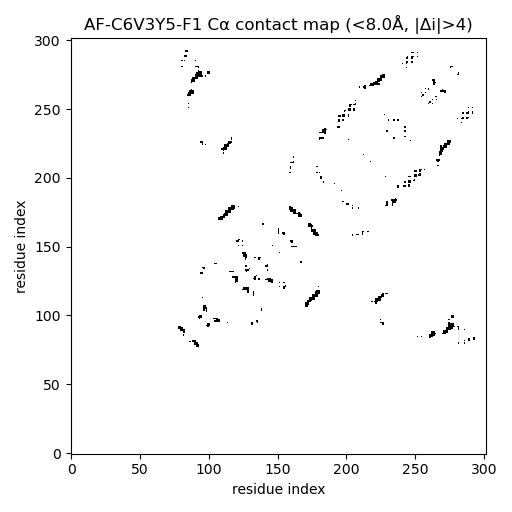 A C 1
ATOM 1610 O O . GLU A 1 208 ? 5.391 -9.745 7.226 1.00 97.06 208 GLU A O 1
ATOM 1615 N N . THR A 1 209 ? 5.105 -8.856 5.180 1.00 97.62 209 THR A N 1
ATOM 1616 C CA . THR A 1 209 ? 3.832 -8.197 5.488 1.00 97.62 209 THR A CA 1
ATOM 1617 C C . THR A 1 209 ? 2.767 -9.220 5.861 1.00 97.62 209 THR A C 1
ATOM 1619 O O . THR A 1 209 ? 2.151 -9.097 6.919 1.00 97.62 209 THR A O 1
ATOM 1622 N N . PHE A 1 210 ? 2.583 -10.272 5.063 1.00 97.50 210 PHE A N 1
ATOM 1623 C CA . PHE A 1 210 ? 1.607 -11.321 5.343 1.00 97.50 210 PHE A CA 1
ATOM 1624 C C . PHE A 1 210 ? 1.923 -12.078 6.635 1.00 97.50 210 PHE A C 1
ATOM 1626 O O . PHE A 1 210 ? 1.045 -12.202 7.487 1.00 97.50 210 PHE A O 1
ATOM 1633 N N . CYS A 1 211 ? 3.175 -12.496 6.848 1.00 96.81 211 CYS A N 1
ATOM 1634 C CA . CYS A 1 211 ? 3.581 -13.153 8.094 1.00 96.81 211 CYS A CA 1
ATOM 1635 C C . CYS A 1 211 ? 3.368 -12.255 9.320 1.00 96.81 211 CYS A C 1
ATOM 1637 O O . CYS A 1 211 ? 3.071 -12.731 10.417 1.00 96.81 211 CYS A O 1
ATOM 1639 N N . THR A 1 212 ? 3.536 -10.944 9.168 1.00 96.75 212 THR A N 1
ATOM 1640 C CA . THR A 1 212 ? 3.307 -9.985 10.251 1.00 96.75 212 THR A CA 1
ATOM 1641 C C . THR A 1 212 ? 1.819 -9.790 10.530 1.00 96.75 212 THR A C 1
ATOM 1643 O O . THR A 1 212 ? 1.417 -9.789 11.693 1.00 96.75 212 THR A O 1
ATOM 1646 N N . LEU A 1 213 ? 0.988 -9.703 9.490 1.00 96.50 213 LEU A N 1
ATOM 1647 C CA . LEU A 1 213 ? -0.468 -9.618 9.614 1.00 96.50 213 LEU A CA 1
ATOM 1648 C C . LEU A 1 213 ? -1.061 -10.875 10.269 1.00 96.50 213 LEU A C 1
ATOM 1650 O O . LEU A 1 213 ? -1.864 -10.742 11.190 1.00 96.50 213 LEU A O 1
ATOM 1654 N N . GLN A 1 214 ? -0.609 -12.074 9.880 1.00 95.25 214 GLN A N 1
ATOM 1655 C CA . GLN A 1 214 ? -1.034 -13.340 10.497 1.00 95.25 214 GLN A CA 1
ATOM 1656 C C . GLN A 1 214 ? -0.732 -13.377 12.000 1.00 95.25 214 GLN A C 1
ATOM 1658 O O . GLN A 1 214 ? -1.585 -13.745 12.805 1.00 95.25 214 GLN A O 1
ATOM 1663 N N . ARG A 1 215 ? 0.471 -12.945 12.400 1.00 95.00 215 ARG A N 1
ATOM 1664 C CA . ARG A 1 215 ? 0.875 -12.891 13.817 1.00 95.00 215 ARG A CA 1
ATOM 1665 C C . ARG A 1 215 ? 0.114 -11.837 14.621 1.00 95.00 215 ARG A C 1
ATOM 1667 O O . ARG A 1 215 ? -0.006 -11.976 15.833 1.00 95.00 215 ARG A O 1
ATOM 1674 N N . ALA A 1 216 ? -0.386 -10.787 13.972 1.00 92.50 216 ALA A N 1
ATOM 1675 C CA . ALA A 1 216 ? -1.074 -9.687 14.640 1.00 92.50 216 ALA A CA 1
ATOM 1676 C C . ALA A 1 216 ? -2.501 -10.027 15.109 1.00 92.50 216 ALA A C 1
ATOM 1678 O O . ALA A 1 216 ? -3.100 -9.187 15.786 1.00 92.50 216 ALA A O 1
ATOM 1679 N N . ALA A 1 217 ? -3.030 -11.210 14.754 1.00 86.94 217 ALA A N 1
ATOM 1680 C CA . ALA A 1 217 ? -4.356 -11.703 15.142 1.00 86.94 217 ALA A CA 1
ATOM 1681 C C . ALA A 1 217 ? -5.452 -10.638 14.950 1.00 86.94 217 ALA A C 1
ATOM 1683 O O . ALA A 1 217 ? -6.077 -10.152 15.897 1.00 86.94 217 ALA A O 1
ATOM 1684 N N . LEU A 1 218 ? -5.611 -10.199 13.702 1.00 91.38 218 LEU A N 1
ATOM 1685 C CA . LEU A 1 218 ? -6.537 -9.133 13.334 1.00 91.38 218 LEU A CA 1
ATOM 1686 C C . LEU A 1 218 ? -8.004 -9.577 13.508 1.00 91.38 218 LEU A C 1
ATOM 1688 O O . LEU A 1 218 ? -8.294 -10.769 13.427 1.00 91.38 218 LEU A O 1
ATOM 1692 N N . PRO A 1 219 ? -8.949 -8.644 13.736 1.00 91.56 219 PRO A N 1
ATOM 1693 C CA . PRO A 1 219 ? -10.371 -8.982 13.763 1.00 91.56 219 PRO A CA 1
ATOM 1694 C C . PRO A 1 219 ? -10.826 -9.588 12.428 1.00 91.56 219 PRO A C 1
ATOM 1696 O O . PRO A 1 219 ? -10.565 -9.004 11.374 1.00 91.56 219 PRO A O 1
ATOM 1699 N N . GLY A 1 220 ? -11.548 -10.710 12.471 1.00 92.50 220 GLY A N 1
ATOM 1700 C CA . GLY A 1 220 ? -11.971 -11.456 11.276 1.00 92.50 220 GLY A CA 1
ATOM 1701 C C . GLY A 1 220 ? -12.870 -10.685 10.305 1.00 92.50 220 GLY A C 1
ATOM 1702 O O . GLY A 1 220 ? -12.934 -11.014 9.128 1.00 92.50 220 GLY A O 1
ATOM 1703 N N . ASP A 1 221 ? -13.538 -9.628 10.763 1.00 95.06 221 ASP A N 1
ATOM 1704 C CA . ASP A 1 221 ? -14.381 -8.751 9.945 1.00 95.06 221 ASP A CA 1
ATOM 1705 C C . ASP A 1 221 ? -13.606 -7.597 9.270 1.00 95.06 221 ASP A C 1
ATOM 1707 O O . ASP A 1 221 ? -14.192 -6.790 8.535 1.00 95.06 221 ASP A O 1
ATOM 1711 N N . SER A 1 222 ? -12.288 -7.526 9.485 1.00 97.12 222 SER A N 1
ATOM 1712 C CA . SER A 1 222 ? -11.428 -6.460 8.966 1.00 97.12 222 SER A CA 1
ATOM 1713 C C . SER A 1 222 ? -11.292 -6.492 7.444 1.00 97.12 222 SER A C 1
ATOM 1715 O O . SER A 1 222 ? -11.264 -7.557 6.833 1.00 97.12 222 SER A O 1
ATOM 1717 N N . ILE A 1 223 ? -11.130 -5.319 6.831 1.00 98.00 223 ILE A N 1
ATOM 1718 C CA . ILE A 1 223 ? -10.691 -5.172 5.436 1.00 98.00 223 ILE A CA 1
ATOM 1719 C C . ILE A 1 223 ? -9.252 -4.665 5.420 1.00 98.00 223 ILE A C 1
ATOM 1721 O O . ILE A 1 223 ? -8.954 -3.646 6.043 1.00 98.00 223 ILE A O 1
ATOM 1725 N N . ILE A 1 224 ? -8.370 -5.329 4.675 1.00 98.31 224 ILE A N 1
ATOM 1726 C CA . ILE A 1 224 ? -7.010 -4.837 4.429 1.00 98.31 224 ILE A CA 1
ATOM 1727 C C . ILE A 1 224 ? -7.013 -3.940 3.190 1.00 98.31 224 ILE A C 1
ATOM 1729 O O . ILE A 1 224 ? -7.382 -4.379 2.108 1.00 98.31 224 ILE A O 1
ATOM 1733 N N . MET A 1 225 ? -6.555 -2.701 3.340 1.00 97.88 225 MET A N 1
ATOM 1734 C CA . MET A 1 225 ? -6.314 -1.744 2.261 1.00 97.88 225 MET A CA 1
ATOM 1735 C C . MET A 1 225 ? -4.817 -1.728 1.950 1.00 97.88 225 MET A C 1
ATOM 1737 O O . MET A 1 225 ? -4.024 -1.184 2.722 1.00 97.88 225 MET A O 1
ATOM 1741 N N . MET A 1 226 ? -4.423 -2.334 0.832 1.00 97.06 226 MET A N 1
ATOM 1742 C CA . MET A 1 226 ? -3.031 -2.448 0.406 1.00 97.06 226 MET A CA 1
ATOM 1743 C C . MET A 1 226 ? -2.764 -1.590 -0.835 1.00 97.06 226 MET A C 1
ATOM 1745 O O . MET A 1 226 ? -3.274 -1.895 -1.907 1.00 97.06 226 MET A O 1
ATOM 1749 N N . PRO A 1 227 ? -1.969 -0.517 -0.751 1.00 94.88 227 PRO A N 1
ATOM 1750 C CA . PRO A 1 227 ? -1.596 0.258 -1.922 1.00 94.88 227 PRO A CA 1
ATOM 1751 C C . PRO A 1 227 ? -0.564 -0.463 -2.783 1.00 94.88 227 PRO A C 1
ATOM 1753 O O . PRO A 1 227 ? 0.100 -1.410 -2.361 1.00 94.88 227 PRO A O 1
ATOM 1756 N N . LEU A 1 228 ? -0.364 0.077 -3.982 1.00 93.19 228 LEU A N 1
ATOM 1757 C CA . LEU A 1 228 ? 0.783 -0.236 -4.824 1.00 93.19 228 LEU A CA 1
ATOM 1758 C C . LEU A 1 228 ? 2.077 0.289 -4.175 1.00 93.19 228 LEU A C 1
ATOM 1760 O O . LEU A 1 228 ? 2.445 1.456 -4.331 1.00 93.19 228 LEU A O 1
ATOM 1764 N N . VAL A 1 229 ? 2.745 -0.562 -3.392 1.00 87.88 229 VAL A N 1
ATOM 1765 C CA . VAL A 1 229 ? 4.008 -0.248 -2.699 1.00 87.88 229 VAL A CA 1
ATOM 1766 C C . VAL A 1 229 ? 5.159 -0.055 -3.695 1.00 87.88 229 VAL A C 1
ATOM 1768 O O . VAL A 1 229 ? 5.187 -0.682 -4.749 1.00 87.88 229 VAL A O 1
ATOM 1771 N N . ALA A 1 230 ? 6.118 0.816 -3.390 1.00 81.44 230 ALA A N 1
ATOM 1772 C CA . ALA A 1 230 ? 7.220 1.202 -4.285 1.00 81.44 230 ALA A CA 1
ATOM 1773 C C . ALA A 1 230 ? 6.787 1.832 -5.624 1.00 81.44 230 ALA A C 1
ATOM 1775 O O . ALA A 1 230 ? 7.539 1.810 -6.598 1.00 81.44 230 ALA A O 1
ATOM 1776 N N . SER A 1 231 ? 5.579 2.395 -5.691 1.00 76.62 231 SER A N 1
ATOM 1777 C CA . SER A 1 231 ? 5.101 3.146 -6.855 1.00 76.62 231 SER A CA 1
ATOM 1778 C C . SER A 1 231 ? 5.548 4.617 -6.825 1.00 76.62 231 SER A C 1
ATOM 1780 O O . SER A 1 231 ? 6.043 5.133 -5.817 1.00 76.62 231 SER A O 1
ATOM 1782 N N . GLY A 1 232 ? 5.391 5.311 -7.956 1.00 78.75 232 GLY A N 1
ATOM 1783 C CA . GLY A 1 232 ? 5.706 6.736 -8.074 1.00 78.75 232 GLY A CA 1
ATOM 1784 C C . GLY A 1 232 ? 7.201 7.014 -7.922 1.00 78.75 232 GLY A C 1
ATOM 1785 O O . GLY A 1 232 ? 8.020 6.364 -8.570 1.00 78.75 232 GLY A O 1
ATOM 1786 N N . ILE A 1 233 ? 7.565 7.964 -7.057 1.00 64.56 233 ILE A N 1
ATOM 1787 C CA . ILE A 1 233 ? 8.966 8.381 -6.854 1.00 64.56 233 ILE A CA 1
ATOM 1788 C C . ILE A 1 233 ? 9.879 7.225 -6.421 1.00 64.56 233 ILE A C 1
ATOM 1790 O O . ILE A 1 233 ? 11.044 7.184 -6.807 1.00 64.56 233 ILE A O 1
ATOM 1794 N N . TYR A 1 234 ? 9.338 6.248 -5.690 1.00 73.00 234 TYR A N 1
ATOM 1795 C CA . TYR A 1 234 ? 10.092 5.099 -5.189 1.00 73.00 234 TYR A CA 1
ATOM 1796 C C . TYR A 1 234 ? 10.361 4.038 -6.257 1.00 73.00 234 TYR A C 1
ATOM 1798 O O . TYR A 1 234 ? 11.192 3.163 -6.040 1.00 73.00 234 TYR A O 1
ATOM 1806 N N . SER A 1 235 ? 9.706 4.125 -7.419 1.00 75.06 235 SER A N 1
ATOM 1807 C CA . SER A 1 235 ? 9.920 3.196 -8.532 1.00 75.06 235 SER A CA 1
ATOM 1808 C C . SER A 1 235 ? 11.182 3.500 -9.348 1.00 75.06 235 SER A C 1
ATOM 1810 O O . SER A 1 235 ? 11.529 2.713 -10.218 1.00 75.06 235 SER A O 1
ATOM 1812 N N . GLY A 1 236 ? 11.894 4.607 -9.092 1.00 72.19 236 GLY A N 1
ATOM 1813 C CA . GLY A 1 236 ? 13.198 4.871 -9.717 1.00 72.19 236 GLY A CA 1
ATOM 1814 C C . GLY A 1 236 ? 13.172 4.942 -11.250 1.00 72.19 236 GLY A C 1
ATOM 1815 O O . GLY A 1 236 ? 14.085 4.442 -11.898 1.00 72.19 236 GLY A O 1
ATOM 1816 N N . ASN A 1 237 ? 12.126 5.541 -11.833 1.00 81.62 237 ASN A N 1
ATOM 1817 C CA . ASN A 1 237 ? 11.864 5.608 -13.282 1.00 81.62 237 ASN A CA 1
ATOM 1818 C C . ASN A 1 237 ? 11.532 4.267 -13.959 1.00 81.62 237 ASN A C 1
ATOM 1820 O O . ASN A 1 237 ? 11.536 4.193 -15.189 1.00 81.62 237 ASN A O 1
ATOM 1824 N N . ILE A 1 238 ? 11.221 3.210 -13.200 1.00 87.25 238 ILE A N 1
ATOM 1825 C CA . ILE A 1 238 ? 10.750 1.951 -13.785 1.00 87.25 238 ILE A CA 1
ATOM 1826 C C . ILE A 1 238 ? 9.430 2.209 -14.541 1.00 87.25 238 ILE A C 1
ATOM 1828 O O . ILE A 1 238 ? 8.471 2.711 -13.948 1.00 87.25 238 ILE A O 1
ATOM 1832 N N . PRO A 1 239 ? 9.345 1.856 -15.839 1.00 90.75 239 PRO A N 1
ATOM 1833 C CA . PRO A 1 239 ? 8.117 1.976 -16.617 1.00 90.75 239 PRO A CA 1
ATOM 1834 C C . PRO A 1 239 ? 6.931 1.261 -15.961 1.00 90.75 239 PRO A C 1
ATOM 1836 O O . PRO A 1 239 ? 7.072 0.160 -15.428 1.00 90.75 239 PRO A O 1
ATOM 1839 N N . SER A 1 240 ? 5.736 1.855 -16.046 1.00 91.31 240 SER A N 1
ATOM 1840 C CA . SER A 1 240 ? 4.537 1.340 -15.363 1.00 91.31 240 SER A CA 1
ATOM 1841 C C . SER A 1 240 ? 4.189 -0.106 -15.742 1.00 91.31 240 SER A C 1
ATOM 1843 O O . SER A 1 240 ? 3.798 -0.881 -14.875 1.00 91.31 240 SER A O 1
ATOM 1845 N N . ASN A 1 241 ? 4.385 -0.508 -16.999 1.00 92.62 241 ASN A N 1
ATOM 1846 C CA . ASN A 1 241 ? 4.171 -1.889 -17.442 1.00 92.62 241 ASN A CA 1
ATOM 1847 C C . ASN A 1 241 ? 5.146 -2.883 -16.781 1.00 92.62 241 ASN A C 1
ATOM 1849 O O . ASN A 1 241 ? 4.741 -3.980 -16.400 1.00 92.62 241 ASN A O 1
ATOM 1853 N N . ILE A 1 242 ? 6.415 -2.497 -16.614 1.00 92.69 242 ILE A N 1
ATOM 1854 C CA . ILE A 1 242 ? 7.431 -3.304 -15.922 1.00 92.69 242 ILE A CA 1
ATOM 1855 C C . ILE A 1 242 ? 7.099 -3.386 -14.430 1.00 92.69 242 ILE A C 1
ATOM 1857 O O . ILE A 1 242 ? 7.131 -4.468 -13.846 1.00 92.69 242 ILE A O 1
ATOM 1861 N N . TYR A 1 243 ? 6.714 -2.259 -13.827 1.00 94.38 243 TYR A N 1
ATOM 1862 C CA . TYR A 1 243 ? 6.284 -2.209 -12.434 1.00 94.38 243 TYR A CA 1
ATOM 1863 C C . TYR A 1 243 ? 5.075 -3.122 -12.176 1.00 94.38 243 TYR A C 1
ATOM 1865 O O . TYR A 1 243 ? 5.131 -3.954 -11.275 1.00 94.38 243 TYR A O 1
ATOM 1873 N N . ASN A 1 244 ? 4.015 -3.028 -12.988 1.00 95.06 244 ASN A N 1
ATOM 1874 C CA . ASN A 1 244 ? 2.797 -3.829 -12.815 1.00 95.06 244 ASN A CA 1
ATOM 1875 C C . ASN A 1 244 ? 3.086 -5.331 -12.917 1.00 95.06 244 ASN A C 1
ATOM 1877 O O . ASN A 1 244 ? 2.589 -6.110 -12.107 1.00 95.06 244 ASN A O 1
ATOM 1881 N N . ARG A 1 245 ? 3.939 -5.737 -13.864 1.00 95.56 245 ARG A N 1
ATOM 1882 C CA . ARG A 1 245 ? 4.372 -7.131 -14.025 1.00 95.56 245 ARG A CA 1
ATOM 1883 C C . ARG A 1 245 ? 5.168 -7.629 -12.821 1.00 95.56 245 ARG A C 1
ATOM 1885 O O . ARG A 1 245 ? 4.876 -8.705 -12.297 1.00 95.56 245 ARG A O 1
ATOM 1892 N N . ALA A 1 246 ? 6.137 -6.840 -12.354 1.00 95.38 246 ALA A N 1
ATOM 1893 C CA . ALA A 1 246 ? 6.933 -7.168 -11.176 1.00 95.38 246 ALA A CA 1
ATOM 1894 C C . ALA A 1 246 ? 6.063 -7.258 -9.913 1.00 95.38 246 ALA A C 1
ATOM 1896 O O . ALA A 1 246 ? 6.200 -8.214 -9.151 1.00 95.38 246 ALA A O 1
ATOM 1897 N N . PHE A 1 247 ? 5.137 -6.312 -9.724 1.00 96.56 247 PHE A N 1
ATOM 1898 C CA . PHE A 1 247 ? 4.175 -6.308 -8.624 1.00 96.56 247 PHE A CA 1
ATOM 1899 C C . PHE A 1 247 ? 3.271 -7.538 -8.670 1.00 96.56 247 PHE A C 1
ATOM 1901 O O . PHE A 1 247 ? 3.197 -8.261 -7.680 1.00 96.56 247 PHE A O 1
ATOM 1908 N N . ALA A 1 248 ? 2.619 -7.807 -9.806 1.00 96.56 248 ALA A N 1
ATOM 1909 C CA . ALA A 1 248 ? 1.725 -8.953 -9.967 1.00 96.56 248 ALA A CA 1
ATOM 1910 C C . ALA A 1 248 ? 2.458 -10.269 -9.685 1.00 96.56 248 ALA A C 1
ATOM 1912 O O . ALA A 1 248 ? 1.994 -11.083 -8.890 1.00 96.56 248 ALA A O 1
ATOM 1913 N N . SER A 1 249 ? 3.642 -10.451 -10.277 1.00 96.31 249 SER A N 1
ATOM 1914 C CA . SER A 1 249 ? 4.465 -11.643 -10.066 1.00 96.31 249 SER A CA 1
ATOM 1915 C C . SER A 1 249 ? 4.855 -11.814 -8.593 1.00 96.31 249 SER A C 1
ATOM 1917 O O . SER A 1 249 ? 4.655 -12.889 -8.024 1.00 96.31 249 SER A O 1
ATOM 1919 N N . ALA A 1 250 ? 5.349 -10.751 -7.952 1.00 97.00 250 ALA A N 1
ATOM 1920 C CA . ALA A 1 250 ? 5.756 -10.766 -6.552 1.00 97.00 250 ALA A CA 1
ATOM 1921 C C . ALA A 1 250 ? 4.586 -11.034 -5.595 1.00 97.00 250 ALA A C 1
ATOM 1923 O O . ALA A 1 250 ? 4.698 -11.885 -4.712 1.00 97.00 250 ALA A O 1
ATOM 1924 N N . PHE A 1 251 ? 3.465 -10.336 -5.782 1.00 97.19 251 PHE A N 1
ATOM 1925 C CA . PHE A 1 251 ? 2.278 -10.465 -4.942 1.00 97.19 251 PHE A CA 1
ATOM 1926 C C . PHE A 1 251 ? 1.674 -11.866 -5.057 1.00 97.19 251 PHE A C 1
ATOM 1928 O O . PHE A 1 251 ? 1.463 -12.527 -4.042 1.00 97.19 251 PHE A O 1
ATOM 1935 N N . CYS A 1 252 ? 1.466 -12.366 -6.281 1.00 95.56 252 CYS A N 1
ATOM 1936 C CA . CYS A 1 252 ? 0.937 -13.711 -6.498 1.00 95.56 252 CYS A CA 1
ATOM 1937 C C . CYS A 1 252 ? 1.872 -14.789 -5.934 1.00 95.56 252 CYS A C 1
ATOM 1939 O O . CYS A 1 252 ? 1.397 -15.746 -5.324 1.00 95.56 252 CYS A O 1
ATOM 1941 N N . ALA A 1 253 ? 3.191 -14.647 -6.095 1.00 95.62 253 ALA A N 1
ATOM 1942 C CA . ALA A 1 253 ? 4.152 -15.584 -5.516 1.00 95.62 253 ALA A CA 1
ATOM 1943 C C . ALA A 1 253 ? 4.104 -15.586 -3.978 1.00 95.62 253 ALA A C 1
ATOM 1945 O O . ALA A 1 253 ? 4.063 -16.659 -3.374 1.00 95.62 253 ALA A O 1
ATOM 1946 N N . ALA A 1 254 ? 4.057 -14.410 -3.346 1.00 96.44 254 ALA A N 1
ATOM 1947 C CA . ALA A 1 254 ? 3.960 -14.290 -1.892 1.00 96.44 254 ALA A CA 1
ATOM 1948 C C . ALA A 1 254 ? 2.625 -14.834 -1.359 1.00 96.44 254 ALA A C 1
ATOM 1950 O O . ALA A 1 254 ? 2.607 -15.533 -0.350 1.00 96.44 254 ALA A O 1
ATOM 1951 N N . ALA A 1 255 ? 1.517 -14.588 -2.062 1.00 95.12 255 ALA A N 1
ATOM 1952 C CA . ALA A 1 255 ? 0.207 -15.108 -1.683 1.00 95.12 255 ALA A CA 1
ATOM 1953 C C . ALA A 1 255 ? 0.159 -16.644 -1.755 1.00 95.12 255 ALA A C 1
ATOM 1955 O O . ALA A 1 255 ? -0.314 -17.288 -0.822 1.00 95.12 255 ALA A O 1
ATOM 1956 N N . ARG A 1 256 ? 0.738 -17.259 -2.799 1.00 93.75 256 ARG A N 1
ATOM 1957 C CA . ARG A 1 256 ? 0.859 -18.729 -2.886 1.00 93.75 256 ARG A CA 1
ATOM 1958 C C . ARG A 1 256 ? 1.690 -19.320 -1.745 1.00 93.75 256 ARG A C 1
ATOM 1960 O O . ARG A 1 256 ? 1.415 -20.438 -1.310 1.00 93.75 256 ARG A O 1
ATOM 1967 N N . ALA A 1 257 ? 2.681 -18.586 -1.236 1.00 95.31 257 ALA A N 1
ATOM 1968 C CA . ALA A 1 257 ? 3.491 -19.035 -0.105 1.00 95.31 257 ALA A CA 1
ATOM 1969 C C . ALA A 1 257 ? 2.676 -19.190 1.195 1.00 95.31 257 ALA A C 1
ATOM 1971 O O . ALA A 1 257 ? 3.091 -19.947 2.072 1.00 95.31 257 ALA A O 1
ATOM 1972 N N . LEU A 1 258 ? 1.493 -18.566 1.292 1.00 92.50 258 LEU A N 1
ATOM 1973 C CA . LEU A 1 258 ? 0.554 -18.756 2.406 1.00 92.50 258 LEU A CA 1
ATOM 1974 C C . LEU A 1 258 ? -0.159 -20.117 2.384 1.00 92.50 258 LEU A C 1
ATOM 1976 O O . LEU A 1 258 ? -0.835 -20.453 3.351 1.00 92.50 258 LEU A O 1
ATOM 1980 N N . ARG A 1 259 ? 0.003 -20.913 1.314 1.00 89.19 259 ARG A N 1
ATOM 1981 C CA . ARG A 1 259 ? -0.597 -22.252 1.146 1.00 89.19 259 ARG A CA 1
ATOM 1982 C C . ARG A 1 259 ? -2.130 -22.273 1.244 1.00 89.19 259 ARG A C 1
ATOM 1984 O O . ARG A 1 259 ? -2.707 -23.292 1.609 1.00 89.19 259 ARG A O 1
ATOM 1991 N N . SER A 1 260 ? -2.775 -21.169 0.879 1.00 89.31 260 SER A N 1
ATOM 1992 C CA . SER A 1 260 ? -4.229 -21.041 0.765 1.00 89.31 260 SER A CA 1
ATOM 1993 C C . SER A 1 260 ? -4.586 -20.449 -0.595 1.00 89.31 260 SER A C 1
ATOM 1995 O O . SER A 1 260 ? -3.867 -19.585 -1.102 1.00 89.31 260 SER A O 1
ATOM 1997 N N . SER A 1 261 ? -5.699 -20.894 -1.179 1.00 88.00 261 SER A N 1
ATOM 1998 C CA . SER A 1 261 ? -6.304 -20.248 -2.350 1.00 88.00 261 SER A CA 1
ATOM 1999 C C . SER A 1 261 ? -7.051 -18.965 -1.985 1.00 88.00 261 SER A C 1
ATOM 2001 O O . SER A 1 261 ? -7.250 -18.118 -2.854 1.00 88.00 261 SER A O 1
ATOM 2003 N N . ASN A 1 262 ? -7.432 -18.805 -0.712 1.00 95.44 262 ASN A N 1
ATOM 2004 C CA . ASN A 1 262 ? -8.104 -17.629 -0.178 1.00 95.44 262 ASN A CA 1
ATOM 2005 C C . ASN A 1 262 ? -7.154 -16.836 0.729 1.00 95.44 262 ASN A C 1
ATOM 2007 O O . ASN A 1 262 ? -6.814 -17.264 1.837 1.00 95.44 262 ASN A O 1
ATOM 2011 N N . ILE A 1 263 ? -6.706 -15.672 0.249 1.00 95.94 263 ILE A N 1
ATOM 2012 C CA . ILE A 1 263 ? -5.750 -14.836 0.983 1.00 95.94 263 ILE A CA 1
ATOM 2013 C C . ILE A 1 263 ? -6.388 -14.198 2.217 1.00 95.94 263 ILE A C 1
ATOM 2015 O O . ILE A 1 263 ? -5.724 -14.061 3.240 1.00 95.94 263 ILE A O 1
ATOM 2019 N N . ALA A 1 264 ? -7.665 -13.817 2.141 1.00 96.88 264 ALA A N 1
ATOM 2020 C CA . ALA A 1 264 ? -8.354 -13.176 3.254 1.00 96.88 264 ALA A CA 1
ATOM 2021 C C . ALA A 1 264 ? -8.485 -14.151 4.429 1.00 96.88 264 ALA A C 1
ATOM 2023 O O . ALA A 1 264 ? -8.112 -13.813 5.551 1.00 96.88 264 ALA A O 1
ATOM 2024 N N . GLU A 1 265 ? -8.882 -15.393 4.144 1.00 96.38 265 GLU A N 1
ATOM 2025 C CA . GLU A 1 265 ? -8.919 -16.476 5.128 1.00 96.38 265 GLU A CA 1
ATOM 2026 C C . GLU A 1 265 ? -7.532 -16.748 5.721 1.00 96.38 265 GLU A C 1
ATOM 2028 O O . GLU A 1 265 ? -7.379 -16.791 6.940 1.00 96.38 265 GLU A O 1
ATOM 2033 N N . ALA A 1 266 ? -6.498 -16.850 4.877 1.00 96.19 266 ALA A N 1
ATOM 2034 C CA . ALA A 1 266 ? -5.131 -17.096 5.335 1.00 96.19 266 ALA A CA 1
ATOM 2035 C C . ALA A 1 266 ? -4.597 -15.999 6.267 1.00 96.19 266 ALA A C 1
ATOM 2037 O O . ALA A 1 266 ? -3.764 -16.273 7.131 1.00 96.19 266 ALA A O 1
ATOM 2038 N N . LEU A 1 267 ? -5.053 -14.760 6.082 1.00 96.25 267 LEU A N 1
ATOM 2039 C CA . LEU A 1 267 ? -4.705 -13.615 6.920 1.00 96.25 267 LEU A CA 1
ATOM 2040 C C . LEU A 1 267 ? -5.676 -13.413 8.097 1.00 96.25 267 LEU A C 1
ATOM 2042 O O . LEU A 1 267 ? -5.435 -12.531 8.920 1.00 96.25 267 LEU A O 1
ATOM 2046 N N . GLY A 1 268 ? -6.748 -14.206 8.192 1.00 96.06 268 GLY A N 1
ATOM 2047 C CA . GLY A 1 268 ? -7.770 -14.081 9.229 1.00 96.06 268 GLY A CA 1
ATOM 2048 C C . GLY A 1 268 ? -8.571 -12.782 9.133 1.00 96.06 268 GLY A C 1
ATOM 2049 O O . GLY A 1 268 ? -8.861 -12.170 10.157 1.00 96.06 268 GLY A O 1
ATOM 2050 N N . VAL A 1 269 ? -8.889 -12.327 7.920 1.00 97.12 269 VAL A N 1
ATOM 2051 C CA . VAL A 1 269 ? -9.654 -11.098 7.651 1.00 97.12 269 VAL A CA 1
ATOM 2052 C C . VAL A 1 269 ? -10.798 -11.366 6.670 1.00 97.12 269 VAL A C 1
ATOM 2054 O O . VAL A 1 269 ? -10.861 -12.421 6.045 1.00 97.12 269 VAL A O 1
ATOM 2057 N N . ARG A 1 270 ? -11.699 -10.395 6.494 1.00 97.00 270 ARG A N 1
ATOM 2058 C CA . ARG A 1 270 ? -12.851 -10.522 5.591 1.00 97.00 270 ARG A CA 1
ATOM 2059 C C . ARG A 1 270 ? -12.458 -10.389 4.124 1.00 97.00 270 ARG A C 1
ATOM 2061 O O . ARG A 1 270 ? -12.995 -11.099 3.283 1.00 97.00 270 ARG A O 1
ATOM 2068 N N . GLU A 1 271 ? -11.584 -9.437 3.811 1.00 97.19 271 GLU A N 1
ATOM 2069 C CA . GLU A 1 271 ? -11.233 -9.095 2.430 1.00 97.19 271 GLU A CA 1
ATOM 2070 C C . GLU A 1 271 ? -9.889 -8.361 2.363 1.00 97.19 271 GLU A C 1
ATOM 2072 O O . GLU A 1 271 ? -9.557 -7.557 3.241 1.00 97.19 271 GLU A O 1
ATOM 2077 N N . VAL A 1 272 ? -9.139 -8.596 1.288 1.00 98.00 272 VAL A N 1
ATOM 2078 C CA . VAL A 1 272 ? -7.943 -7.834 0.920 1.00 98.00 272 VAL A CA 1
ATOM 2079 C C . VAL A 1 272 ? -8.241 -7.008 -0.328 1.00 98.00 272 VAL A C 1
ATOM 2081 O O . VAL A 1 272 ? -8.658 -7.535 -1.357 1.00 98.00 272 VAL A O 1
ATOM 2084 N N . ARG A 1 273 ? -8.007 -5.699 -0.253 1.00 97.62 273 ARG A N 1
ATOM 2085 C CA . ARG A 1 273 ? -8.184 -4.752 -1.357 1.00 97.62 273 ARG A CA 1
ATOM 2086 C C . ARG A 1 273 ? -6.846 -4.186 -1.783 1.00 97.62 273 ARG A C 1
ATOM 2088 O O . ARG A 1 273 ? -6.196 -3.492 -1.000 1.00 97.62 273 ARG A O 1
ATOM 2095 N N . ILE A 1 274 ? -6.465 -4.403 -3.036 1.00 97.69 274 ILE A N 1
ATOM 2096 C CA . ILE A 1 274 ? -5.331 -3.701 -3.633 1.00 97.69 274 ILE A CA 1
ATOM 2097 C C . ILE A 1 274 ? -5.828 -2.382 -4.223 1.00 97.69 274 ILE A C 1
ATOM 2099 O O . ILE A 1 274 ? -6.624 -2.365 -5.159 1.00 97.69 274 ILE A O 1
ATOM 2103 N N . CYS A 1 275 ? -5.353 -1.281 -3.652 1.00 96.25 275 CYS A N 1
ATOM 2104 C CA . CYS A 1 275 ? -5.742 0.084 -3.982 1.00 96.25 275 CYS A CA 1
ATOM 2105 C C . CYS A 1 275 ? -4.915 0.582 -5.174 1.00 96.25 275 CYS A C 1
ATOM 2107 O O . CYS A 1 275 ? -3.733 0.904 -5.018 1.00 96.25 275 CYS A O 1
ATOM 2109 N N . CYS A 1 276 ? -5.521 0.626 -6.361 1.00 94.88 276 CYS A N 1
ATOM 2110 C CA . CYS A 1 276 ? -4.826 0.883 -7.624 1.00 94.88 276 CYS A CA 1
ATOM 2111 C C . CYS A 1 276 ? -4.686 2.371 -7.981 1.00 94.88 276 CYS A C 1
ATOM 2113 O O . CYS A 1 276 ? -3.956 2.684 -8.919 1.00 94.88 276 CYS A O 1
ATOM 2115 N N . TYR A 1 277 ? -5.348 3.284 -7.256 1.00 92.44 277 TYR A N 1
ATOM 2116 C CA . TYR A 1 277 ? -5.304 4.735 -7.517 1.00 92.44 277 TYR A CA 1
ATOM 2117 C C . TYR A 1 277 ? -5.680 5.122 -8.957 1.00 92.44 277 TYR A C 1
ATOM 2119 O O . TYR A 1 277 ? -5.112 6.042 -9.547 1.00 92.44 277 TYR A O 1
ATOM 2127 N N . GLY A 1 278 ? -6.656 4.426 -9.529 1.00 92.06 278 GLY A N 1
ATOM 2128 C CA . GLY A 1 278 ? -7.200 4.718 -10.845 1.00 92.06 278 GLY A CA 1
ATOM 2129 C C . GLY A 1 278 ? -7.472 3.472 -11.674 1.00 92.06 278 GLY A C 1
ATOM 2130 O O . GLY A 1 278 ? -6.803 2.442 -11.572 1.00 92.06 278 GLY A O 1
ATOM 2131 N N . ARG A 1 279 ? -8.457 3.597 -12.565 1.00 91.75 279 ARG A N 1
ATOM 2132 C CA . ARG A 1 279 ? -8.947 2.491 -13.394 1.00 91.75 279 ARG A CA 1
ATOM 2133 C C . ARG A 1 279 ? -7.910 1.967 -14.389 1.00 91.75 279 ARG A C 1
ATOM 2135 O O . ARG A 1 279 ? -7.861 0.770 -14.636 1.00 91.75 279 ARG A O 1
ATOM 2142 N N . ALA A 1 280 ? -7.070 2.840 -14.945 1.00 92.44 280 ALA A N 1
ATOM 2143 C CA . ALA A 1 280 ? -6.044 2.427 -15.904 1.00 92.44 280 ALA A CA 1
ATOM 2144 C C . ALA A 1 280 ? -5.041 1.445 -15.275 1.00 92.44 280 ALA A C 1
ATOM 2146 O O . ALA A 1 280 ? -4.746 0.401 -15.851 1.00 92.44 280 ALA A O 1
ATOM 2147 N N . VAL A 1 281 ? -4.571 1.749 -14.062 1.00 93.94 281 VAL A N 1
ATOM 2148 C CA . VAL A 1 281 ? -3.645 0.881 -13.325 1.00 93.94 281 VAL A CA 1
ATOM 2149 C C . VAL A 1 281 ? -4.349 -0.388 -12.856 1.00 93.94 281 VAL A C 1
ATOM 2151 O O . VAL A 1 281 ? -3.781 -1.468 -12.967 1.00 93.94 281 VAL A O 1
ATOM 2154 N N . GLN A 1 282 ? -5.599 -0.274 -12.401 1.00 94.75 282 GLN A N 1
ATOM 2155 C CA . GLN A 1 282 ? -6.417 -1.420 -12.006 1.00 94.75 282 GLN A CA 1
ATOM 2156 C C . GLN A 1 282 ? -6.551 -2.452 -13.136 1.00 94.75 282 GLN A C 1
ATOM 2158 O O . GLN A 1 282 ? -6.314 -3.635 -12.910 1.00 94.75 282 GLN A O 1
ATOM 2163 N N . LEU A 1 283 ? -6.889 -2.007 -14.351 1.00 94.69 283 LEU A N 1
ATOM 2164 C CA . LEU A 1 283 ? -7.039 -2.881 -15.517 1.00 94.69 283 LEU A CA 1
ATOM 2165 C C . LEU A 1 283 ? -5.702 -3.493 -15.949 1.00 94.69 283 LEU A C 1
ATOM 2167 O O . LEU A 1 283 ? -5.629 -4.698 -16.172 1.00 94.69 283 LEU A O 1
ATOM 2171 N N . ALA A 1 284 ? -4.639 -2.688 -16.012 1.00 95.19 284 ALA A N 1
ATOM 2172 C CA . ALA A 1 284 ? -3.313 -3.182 -16.378 1.00 95.19 284 ALA A CA 1
ATOM 2173 C C . ALA A 1 284 ? -2.786 -4.216 -15.368 1.00 95.19 284 ALA A C 1
ATOM 2175 O O . ALA A 1 284 ? -2.151 -5.197 -15.750 1.00 95.19 284 ALA A O 1
ATOM 2176 N N . LEU A 1 285 ? -3.054 -4.015 -14.075 1.00 95.94 285 LEU A N 1
ATOM 2177 C CA . LEU A 1 285 ? -2.659 -4.960 -13.040 1.00 95.94 285 LEU A CA 1
ATOM 2178 C C . LEU A 1 285 ? -3.512 -6.232 -13.067 1.00 95.94 285 LEU A C 1
ATOM 2180 O O . LEU A 1 285 ? -2.965 -7.317 -12.885 1.00 95.94 285 LEU A O 1
ATOM 2184 N N . ALA A 1 286 ? -4.818 -6.111 -13.332 1.00 95.06 286 ALA A N 1
ATOM 2185 C CA . ALA A 1 286 ? -5.709 -7.255 -13.510 1.00 95.06 286 ALA A CA 1
ATOM 2186 C C . ALA A 1 286 ? -5.209 -8.178 -14.626 1.00 95.06 286 ALA A C 1
ATOM 2188 O O . ALA A 1 286 ? -5.081 -9.381 -14.412 1.00 95.06 286 ALA A O 1
ATOM 2189 N N . GLU A 1 287 ? -4.850 -7.601 -15.775 1.00 95.00 287 GLU A N 1
ATOM 2190 C CA . GLU A 1 287 ? -4.321 -8.349 -16.915 1.00 95.00 287 GLU A CA 1
ATOM 2191 C C . GLU A 1 287 ? -3.013 -9.078 -16.564 1.00 95.00 287 GLU A C 1
ATOM 2193 O O . GLU A 1 287 ? -2.861 -10.267 -16.846 1.00 95.00 287 GLU A O 1
ATOM 2198 N N . GLU A 1 288 ? -2.063 -8.403 -15.905 1.00 96.06 288 GLU A N 1
ATOM 2199 C CA . GLU A 1 288 ? -0.810 -9.056 -15.505 1.00 96.06 288 GLU A CA 1
ATOM 2200 C C . GLU A 1 288 ? -1.042 -10.157 -14.457 1.00 96.06 288 GLU A C 1
ATOM 2202 O O . GLU A 1 288 ? -0.408 -11.210 -14.536 1.00 96.06 288 GLU A O 1
ATOM 2207 N N . MET A 1 289 ? -1.966 -9.970 -13.507 1.00 94.94 289 MET A N 1
ATOM 2208 C CA . MET A 1 289 ? -2.316 -10.996 -12.514 1.00 94.94 289 MET A CA 1
ATOM 2209 C C . MET A 1 289 ? -3.028 -12.203 -13.137 1.00 94.94 289 MET A C 1
ATOM 2211 O O . MET A 1 289 ? -2.733 -13.340 -12.766 1.00 94.94 289 MET A O 1
ATOM 2215 N N . GLU A 1 290 ? -3.899 -11.989 -14.122 1.00 93.56 290 GLU A N 1
ATOM 2216 C CA . GLU A 1 290 ? -4.535 -13.070 -14.881 1.00 93.56 290 GLU A CA 1
ATOM 2217 C C . GLU A 1 290 ? -3.492 -13.910 -15.634 1.00 93.56 290 GLU A C 1
ATOM 2219 O O . GLU A 1 290 ? -3.492 -15.142 -15.543 1.00 93.56 290 GLU A O 1
ATOM 2224 N N . ARG A 1 291 ? -2.502 -13.266 -16.266 1.00 92.56 291 ARG A N 1
ATOM 2225 C CA . ARG A 1 291 ? -1.364 -13.973 -16.883 1.00 92.56 291 ARG A CA 1
ATOM 2226 C C . ARG A 1 291 ? -0.566 -14.807 -15.870 1.00 92.56 291 ARG A C 1
ATOM 2228 O O . ARG A 1 291 ? -0.124 -15.914 -16.196 1.00 92.56 291 ARG A O 1
ATOM 2235 N N . GLN A 1 292 ? -0.390 -14.325 -14.634 1.00 90.06 292 GLN A N 1
ATOM 2236 C CA . GLN A 1 292 ? 0.268 -15.106 -13.572 1.00 90.06 292 GLN A CA 1
ATOM 2237 C C . GLN A 1 292 ? -0.559 -16.325 -13.133 1.00 90.06 292 GLN A C 1
ATOM 2239 O O . GLN A 1 292 ? 0.011 -17.338 -12.719 1.00 90.06 292 GLN A O 1
ATOM 2244 N N . ALA A 1 293 ? -1.890 -16.243 -13.191 1.00 86.12 293 ALA A N 1
ATOM 2245 C CA . ALA A 1 293 ? -2.774 -17.352 -12.846 1.00 86.12 293 ALA A CA 1
ATOM 2246 C C . ALA A 1 293 ? -2.736 -18.466 -13.906 1.00 86.12 293 ALA A C 1
ATOM 2248 O O . ALA A 1 293 ? -2.732 -19.645 -13.551 1.00 86.12 293 ALA A O 1
ATOM 2249 N N . CYS A 1 294 ? -2.649 -18.106 -15.190 1.00 80.06 294 CYS A N 1
ATOM 2250 C CA . CYS A 1 294 ? -2.542 -19.068 -16.292 1.00 80.06 294 CYS A CA 1
ATOM 2251 C C . CYS A 1 294 ? -1.194 -19.804 -16.296 1.00 80.06 294 CYS A C 1
ATOM 2253 O O . CYS A 1 294 ? -1.167 -21.029 -16.361 1.00 80.06 294 CYS A O 1
ATOM 2255 N N . THR A 1 295 ? -0.081 -19.085 -16.131 1.00 76.25 295 THR A N 1
ATOM 2256 C CA . THR A 1 295 ? 1.268 -19.691 -16.125 1.00 76.25 295 THR A CA 1
ATOM 2257 C C . THR A 1 295 ? 1.516 -20.603 -14.918 1.00 76.25 295 THR A C 1
ATOM 2259 O O . THR A 1 295 ? 2.264 -21.571 -15.013 1.00 76.25 295 THR A O 1
ATOM 2262 N N . GLY A 1 296 ? 0.849 -20.356 -13.785 1.00 60.28 296 GLY A N 1
ATOM 2263 C CA . GLY A 1 296 ? 0.923 -21.220 -12.601 1.00 60.28 296 GLY A CA 1
ATOM 2264 C C . GLY A 1 296 ? 0.236 -22.585 -12.748 1.00 60.28 296 GLY A C 1
ATOM 2265 O O . GLY A 1 296 ? 0.482 -23.463 -11.923 1.00 60.28 296 GLY A O 1
ATOM 2266 N N . LYS A 1 297 ? -0.611 -22.779 -13.771 1.00 57.34 297 LYS A N 1
ATOM 2267 C CA . LYS A 1 297 ? -1.288 -24.059 -14.048 1.00 57.34 297 LYS A CA 1
ATOM 2268 C C . LYS A 1 297 ? -0.464 -25.006 -14.930 1.00 57.34 297 LYS A C 1
ATOM 2270 O O . LYS A 1 297 ? -0.787 -26.186 -14.989 1.00 57.34 297 LYS A O 1
ATOM 2275 N N . GLU A 1 298 ? 0.613 -24.523 -15.551 1.00 42.88 298 GLU A N 1
ATOM 2276 C CA . GLU A 1 298 ? 1.484 -25.290 -16.459 1.00 42.88 298 GLU A CA 1
ATOM 2277 C C . GLU A 1 298 ? 2.773 -25.803 -15.777 1.00 42.88 298 GLU A C 1
ATOM 2279 O O . GLU A 1 298 ? 3.839 -25.872 -16.385 1.00 42.88 298 GLU A O 1
ATOM 2284 N N . GLY A 1 299 ? 2.705 -26.176 -14.492 1.00 34.81 299 GLY A N 1
ATOM 2285 C CA . GLY A 1 299 ? 3.783 -26.945 -13.850 1.00 34.81 299 GLY A CA 1
ATOM 2286 C C . GLY A 1 299 ? 3.926 -28.332 -14.501 1.00 34.81 299 GLY A C 1
ATOM 2287 O O . GLY A 1 299 ? 2.913 -28.902 -14.909 1.00 34.81 299 GLY A O 1
ATOM 2288 N N . PRO A 1 300 ? 5.151 -28.879 -14.633 1.00 34.97 300 PRO A N 1
ATOM 2289 C CA . PRO A 1 300 ? 5.444 -29.947 -15.582 1.00 34.97 300 PRO A CA 1
ATOM 2290 C C . PRO A 1 300 ? 4.617 -31.199 -15.287 1.00 34.97 300 PRO A C 1
ATOM 2292 O O . PRO A 1 300 ? 4.573 -31.679 -14.150 1.00 34.97 300 PRO A O 1
ATOM 2295 N N . ALA A 1 301 ? 3.992 -31.751 -16.332 1.00 39.03 301 ALA A N 1
ATOM 2296 C CA . ALA A 1 301 ? 3.636 -33.161 -16.327 1.00 39.03 301 ALA A CA 1
ATOM 2297 C C . ALA A 1 301 ? 4.914 -33.955 -16.008 1.00 39.03 301 ALA A C 1
ATOM 2299 O O . ALA A 1 301 ? 5.962 -33.696 -16.599 1.00 39.03 301 ALA A O 1
ATOM 2300 N N . ARG A 1 302 ? 4.791 -34.808 -14.990 1.00 38.03 302 ARG A N 1
ATOM 2301 C CA . ARG A 1 302 ? 5.837 -35.624 -14.362 1.00 38.03 302 ARG A CA 1
ATOM 2302 C C . ARG A 1 302 ? 6.846 -36.232 -15.328 1.00 38.03 302 ARG A C 1
ATOM 2304 O O . ARG A 1 302 ? 6.402 -36.736 -16.382 1.00 38.03 302 ARG A O 1
#

Mean predicted aligned error: 13.68 Å

Secondary structure (DSSP, 8-state):
-HHHHHHHHHHHHHHHHHHHHHHHHHHHHHHHHHHHHHHHHHHHHHHTSS--------------------------TT--EEETTEEEEEEESS-TTSS-TT--S----EEEEEEE--SHHHHHSBS--SHHHHHHHHHTT-TTPBPPHHHHHHHHH-SEEEEEEEEEETTEEEEEEEE----GGG----SS-HHHHHHHHHHHHHHHHHHHHHHTT--TT-EEEEE-TT-GGGGTT--HHHHHHHHHHHHHHHHHHTT-SBHHHHHTSSEEEEE-SSHHHHHHHHHHHHHHHHHTT-PPP-

Radius of gyration: 24.94 Å; Cα contacts (8 Å, |Δi|>4): 414; chains: 1; bounding box: 73×75×68 Å

Organism: Neorickettsia risticii (strain Illinois) (NCBI:txid434131)

pLDDT: mean 83.72, std 18.75, range [34.81, 98.31]

Sequence (302 aa):
METNEKIFIAFGVVLFLLLVALAAALYKLCKIRALAEKELLDQSVQVGRDQADEAVQVDLLPKAQFPHFQLEKPQLELRNIPIAGLEGCILVPEGILGVEPGVKGPNWQGNVIVVDPGGSIFQTCRYTGSGASGALYSAIGVFDTPVNQNTAERLVAEPVVVNQRIFRNPRWQVRVVHVHSPDMSRLPSSTVSPERALRDSLYRLFLETFCTLQRAALPGDSIIMMPLVASGIYSGNIPSNIYNRAFASAFCAAARALRSSNIAEALGVREVRICCYGRAVQLALAEEMERQACTGKEGPAR

Solvent-accessible surface area (backbone atoms only — not comparable to full-atom values): 16729 Å² total; per-residue (Å²): 126,72,73,62,58,58,51,53,53,53,52,51,52,52,52,50,52,50,52,52,52,50,52,54,50,51,51,50,52,52,52,52,51,56,50,54,55,49,55,56,49,57,56,58,58,61,74,67,68,84,78,83,87,79,91,74,88,74,79,86,72,76,88,71,78,70,77,84,77,74,68,72,76,79,85,73,78,86,66,67,43,72,45,59,82,32,40,47,32,31,37,30,33,22,30,73,45,56,31,50,82,91,60,82,65,64,63,65,67,48,43,33,35,37,48,33,51,45,55,50,31,52,75,65,37,24,42,46,60,64,71,68,46,25,53,52,26,52,65,70,72,42,52,76,33,75,50,58,68,73,58,34,59,39,34,71,74,39,62,59,36,72,46,88,63,72,43,78,54,102,56,29,38,39,33,45,31,41,30,60,41,61,60,46,61,72,60,73,94,57,97,63,57,69,47,57,57,47,16,58,52,47,21,53,52,46,39,52,45,50,57,50,46,44,72,62,67,51,61,55,76,20,35,36,29,34,48,68,65,37,52,73,81,30,30,43,84,58,52,68,72,51,48,37,44,22,50,31,52,14,49,53,53,30,48,52,72,67,77,42,59,34,53,12,64,65,41,39,28,56,30,33,34,39,21,40,57,30,62,70,50,31,52,56,35,49,55,40,32,42,53,52,42,58,62,67,69,67,65,77,83,128

Foldseek 3Di:
DPPVVVVVVVVVVVVVVVVVVVVVVVVVVVVVVVVVVVVVVVVVVVVPPPPDDDPDDDPDDPPDPDPPPPDPPPCPPPQWADFQLAAQEIEHQAAQLCHAPPDAARPDAEAEEEEAQAQVCLVPQAQEDDDRSQSVCVNLVRYRHHHDPVQNVCSPPDQWGWRPDWRDDPGYIYTYIYGNFAQLLPDPPDDDDSLVVLLVRLLVRLLSNLVVLQVVQDALAYEYEAELGCPDNSSSPDDLLSSLLSNLNSNVVSQVVLVDSYSSVSSSYNHYYYHQNHDVSSVSNSV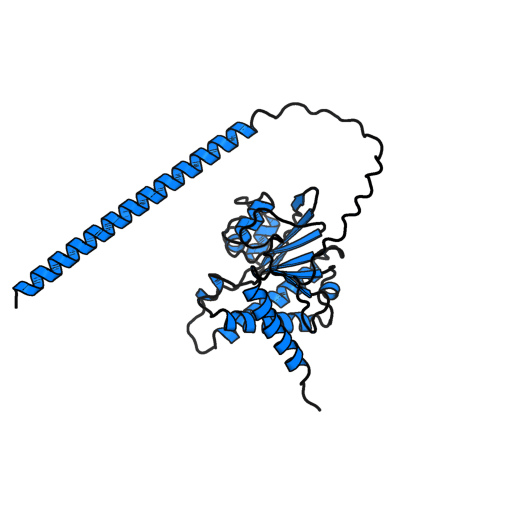SSVVVSVVVVPDDDD